Protein AF-A0A935ZEH9-F1 (afdb_monomer_lite)

pLDDT: mean 83.16, std 20.94, range [22.44, 98.62]

Secondary structure (DSSP, 8-state):
-----------PPPPPPPPP----------PPPPPPPPPPPPPPPPP-PPPPPPPPPSS-GGGS---TTS-HHHHHHHHHHHHHHHHT-S--BHHHHHHHHHTTT-EEEEEEEETTEEEEEEEEE-SSEEEEEEEEEETTEEEEEEEEEEE-SS-TTHHHHHHHHHHHTTGGGTPEEETTEEEEEEE-HHHHHHHHHHHHHHH---------GGGHHHHHHHH-TTS---EESS-SGGGPPPHHHHHHHHHHHTT-HHHHHHHHTSS-HHHHHHHHHHHHHHT---HHHHHHHHHHTTS-----EE--TT-TT---SS---TT--SS--

Sequence (329 aa):
MKIVWLTVLVFGCTPAGEPASVTLEPVAAATPAPADAPAPADAPAPADGAAPTPKQSAIDVSALALPPSIDADELAKDIALFERVVATLPMTSIETARATFSQGGGTCSTFELGFALRREHCMGRGHYSFCSFDALAHGDEAFDVRATCRTSDSWPELAPVMATIDAATLSGRGFVRVDAVASLTQHDTARASVATAALAAALGPRSSAAVPAELRVSYDQLTDPRADVVLGRACGAAGSPPAGRRAAQELVVAGRADLLRDALRGMNPEGRIYGALGLEALGANTAEDDAAFARLRTLELPLTVCRGCKNADEPTRTIDLAPFTLLPR

Foldseek 3Di:
DDDDDDDDDDDDDDDDDDDDDDDDDDDDDDDDDDDDDPDDDDDDDDPPDDDDDDDDQPDDLVPDPADPPDDSVLVVQVLLVLQLVLVCPPPFFPVSVCVSQVVQVKDKDWFDLDLQKIWIWIKHDGNQKIKIKIFIARNGTTFKIKIKMFGDPVCVRCQVVVVVSCVSRPVVRQWDDDRRMTMHIDGHPVRVVVVLVSLCVQQNHQPPDDDDPVLVVLLCLLAPQPRQFEAEQFADPPRHGTSNLVSLVVCLVVVPLSSLSNSLSHSHLVSVVSSLLSCVLNVNDDPSNVSSVVSSQPDQGLHHYDPDPPDPPDDDRHDPCVVRRSDDD

Radius of gyration: 26.19 Å; chains: 1; bounding box: 79×60×68 Å

Structure (mmCIF, N/CA/C/O backbone):
data_AF-A0A935ZEH9-F1
#
_entry.id   AF-A0A935ZEH9-F1
#
loop_
_atom_site.group_PDB
_atom_site.id
_atom_site.type_symbol
_atom_site.label_atom_id
_atom_site.label_alt_id
_atom_site.label_comp_id
_atom_site.label_asym_id
_atom_site.label_entity_id
_atom_site.label_seq_id
_atom_site.pdbx_PDB_ins_code
_atom_site.Cartn_x
_atom_site.Cartn_y
_atom_site.Cartn_z
_atom_site.occupancy
_atom_site.B_iso_or_equiv
_atom_site.auth_seq_id
_atom_site.auth_comp_id
_atom_site.auth_asym_id
_atom_site.auth_atom_id
_atom_site.pdbx_PDB_model_num
ATOM 1 N N . MET A 1 1 ? -53.541 -29.297 -6.234 1.00 34.59 1 MET A N 1
ATOM 2 C CA . MET A 1 1 ? -54.076 -27.960 -5.893 1.00 34.59 1 MET A CA 1
ATOM 3 C C . MET A 1 1 ? -52.943 -27.128 -5.319 1.00 34.59 1 MET A C 1
ATOM 5 O O . MET A 1 1 ? -52.335 -27.553 -4.349 1.00 34.59 1 MET A O 1
ATOM 9 N N . LYS A 1 2 ? -52.604 -26.015 -5.978 1.00 29.50 2 LYS A N 1
ATOM 10 C CA . LYS A 1 2 ? -51.604 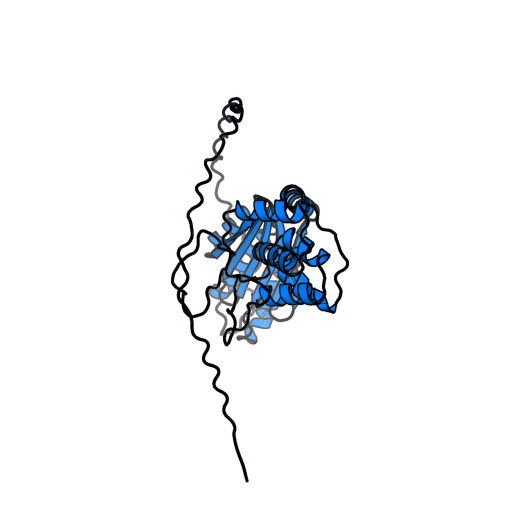-25.035 -5.534 1.00 29.50 2 LYS A CA 1
ATOM 11 C C . LYS A 1 2 ? -52.343 -23.911 -4.810 1.00 29.50 2 LYS A C 1
ATOM 13 O O . LYS A 1 2 ? -53.279 -23.367 -5.386 1.00 29.50 2 LYS A O 1
ATOM 18 N N . ILE A 1 3 ? -51.913 -23.559 -3.603 1.00 25.42 3 ILE A N 1
ATOM 19 C CA . ILE A 1 3 ? -52.285 -22.300 -2.953 1.00 25.42 3 ILE A CA 1
ATOM 20 C C . ILE A 1 3 ? -50.980 -21.628 -2.535 1.00 25.42 3 ILE A C 1
ATOM 22 O O . ILE A 1 3 ? -50.204 -22.174 -1.756 1.00 25.42 3 ILE A O 1
ATOM 26 N N . VAL A 1 4 ? -50.735 -20.477 -3.151 1.00 22.44 4 VAL A N 1
ATOM 27 C CA . VAL A 1 4 ? -49.653 -19.539 -2.866 1.00 22.44 4 VAL A CA 1
ATOM 28 C C . VAL A 1 4 ? -50.181 -18.576 -1.808 1.00 22.44 4 VAL A C 1
ATOM 30 O O . VAL A 1 4 ? -51.249 -18.003 -2.008 1.00 22.44 4 VAL A O 1
ATOM 33 N N . TRP A 1 5 ? -49.445 -18.379 -0.715 1.00 28.17 5 TRP A N 1
ATOM 34 C CA . TRP A 1 5 ? -49.669 -17.256 0.196 1.00 28.17 5 TRP A CA 1
ATOM 35 C C . TRP A 1 5 ? -48.514 -16.269 0.050 1.00 28.17 5 TRP A C 1
ATOM 37 O O . TRP A 1 5 ? -47.356 -16.592 0.302 1.00 28.17 5 TRP A O 1
ATOM 47 N N . LEU A 1 6 ? -48.870 -15.080 -0.428 1.00 22.55 6 LEU A N 1
ATOM 48 C CA . LEU A 1 6 ? -48.038 -13.893 -0.530 1.00 22.55 6 LEU A CA 1
ATOM 49 C C . LEU A 1 6 ? -48.253 -13.087 0.756 1.00 22.55 6 LEU A C 1
ATOM 51 O O . LEU A 1 6 ? -49.347 -12.567 0.969 1.00 22.55 6 LEU A O 1
ATOM 55 N N . THR A 1 7 ? -47.231 -12.973 1.601 1.00 32.16 7 THR A N 1
ATOM 56 C CA . THR A 1 7 ? -47.265 -12.077 2.763 1.00 32.16 7 THR A CA 1
ATOM 57 C C . THR A 1 7 ? -46.464 -10.827 2.428 1.00 32.16 7 THR A C 1
ATOM 59 O O . THR A 1 7 ? -45.238 -10.860 2.356 1.00 32.16 7 THR A O 1
ATOM 62 N N . VAL A 1 8 ? -47.175 -9.726 2.192 1.00 26.17 8 VAL A N 1
ATOM 63 C CA . VAL A 1 8 ? -46.613 -8.380 2.053 1.00 26.17 8 VAL A CA 1
ATOM 64 C C . VAL A 1 8 ? -46.575 -7.757 3.448 1.00 26.17 8 VAL A C 1
ATOM 66 O O . VAL A 1 8 ? -47.622 -7.507 4.039 1.00 26.17 8 VAL A O 1
ATOM 69 N N . LEU A 1 9 ? -45.377 -7.514 3.981 1.00 29.34 9 LEU A N 1
ATOM 70 C CA . LEU A 1 9 ? -45.181 -6.694 5.178 1.00 29.34 9 LEU A CA 1
ATOM 71 C C . LEU A 1 9 ? -44.925 -5.250 4.744 1.00 29.34 9 LEU A C 1
ATOM 73 O O . LEU A 1 9 ? -43.868 -4.920 4.211 1.00 29.34 9 LEU A O 1
ATOM 77 N N . VAL A 1 10 ? -45.925 -4.401 4.971 1.00 29.23 10 VAL A N 1
ATOM 78 C CA . VAL A 1 10 ? -45.823 -2.942 4.887 1.00 29.23 10 VAL A CA 1
ATOM 79 C C . VAL A 1 10 ? -45.349 -2.444 6.251 1.00 29.23 10 VAL A C 1
ATOM 81 O O . VAL A 1 10 ? -46.096 -2.527 7.222 1.00 29.23 10 VAL A O 1
ATOM 84 N N . PHE A 1 11 ? -44.121 -1.932 6.339 1.00 26.78 11 PHE A N 1
ATOM 85 C CA . PHE A 1 11 ? -43.678 -1.157 7.500 1.00 26.78 11 PHE A CA 1
ATOM 86 C C . PHE A 1 11 ? -43.933 0.326 7.228 1.00 26.78 11 PHE A C 1
ATOM 88 O O . PHE A 1 11 ? -43.335 0.920 6.331 1.00 26.78 11 PHE A O 1
ATOM 95 N N . GLY A 1 12 ? -44.862 0.904 7.988 1.00 29.41 12 GLY A N 1
ATOM 96 C CA . GLY A 1 12 ? -45.137 2.335 7.993 1.00 29.41 12 GLY A CA 1
ATOM 97 C C . GLY A 1 12 ? -44.046 3.101 8.742 1.00 29.41 12 GLY A C 1
ATOM 98 O O . GLY A 1 12 ? -43.739 2.789 9.889 1.00 29.41 12 GLY A O 1
ATOM 99 N N . CYS A 1 13 ? -43.485 4.120 8.093 1.00 28.55 13 CYS A N 1
ATOM 100 C CA . CYS A 1 13 ? -42.707 5.170 8.745 1.00 28.55 13 CYS A CA 1
ATOM 101 C C . CYS A 1 13 ? -43.663 6.163 9.420 1.00 28.55 13 CYS A C 1
ATOM 103 O O . CYS A 1 13 ? -44.415 6.859 8.741 1.00 28.55 13 CYS A O 1
ATOM 105 N N . THR A 1 14 ? -43.606 6.265 10.745 1.00 41.06 14 THR A N 1
ATOM 106 C CA . THR A 1 14 ? -44.079 7.439 11.495 1.00 41.06 14 THR A CA 1
ATOM 107 C C . THR A 1 14 ? -43.025 8.555 11.454 1.00 41.06 14 THR A C 1
ATOM 109 O O . THR A 1 14 ? -41.833 8.242 11.516 1.00 41.06 14 THR A O 1
ATOM 112 N N . PRO A 1 15 ? -43.412 9.843 11.377 1.00 46.53 15 PRO A N 1
ATOM 113 C CA . PRO A 1 15 ? -42.465 10.952 11.431 1.00 46.53 15 PRO A CA 1
ATOM 114 C C . PRO A 1 15 ? -41.911 11.147 12.850 1.00 46.53 15 PRO A C 1
ATOM 116 O O . PRO A 1 15 ? -42.633 11.050 13.842 1.00 46.53 15 PRO A O 1
ATOM 119 N N . ALA A 1 16 ? -40.605 11.403 12.911 1.00 39.03 16 ALA A N 1
ATOM 120 C CA . ALA A 1 16 ? -39.842 11.671 14.120 1.00 39.03 16 ALA A CA 1
ATOM 121 C C . ALA A 1 16 ? -40.214 13.030 14.735 1.00 39.03 16 ALA A C 1
ATOM 123 O O . ALA A 1 16 ? -40.371 14.021 14.022 1.00 39.03 16 ALA A O 1
ATOM 124 N N . GLY A 1 17 ? -40.328 13.048 16.065 1.00 35.84 17 GLY A N 1
ATOM 125 C CA . GLY A 1 17 ? -40.377 14.265 16.869 1.00 35.84 17 GLY A CA 1
ATOM 126 C C . GLY A 1 17 ? -39.043 15.015 16.856 1.00 35.84 17 GLY A C 1
ATOM 127 O O . GLY A 1 17 ? -37.985 14.438 16.602 1.00 35.84 17 GLY A O 1
ATOM 128 N N . GLU A 1 18 ? -39.139 16.315 17.111 1.00 39.72 18 GLU A N 1
ATOM 129 C CA . GLU A 1 18 ? -38.050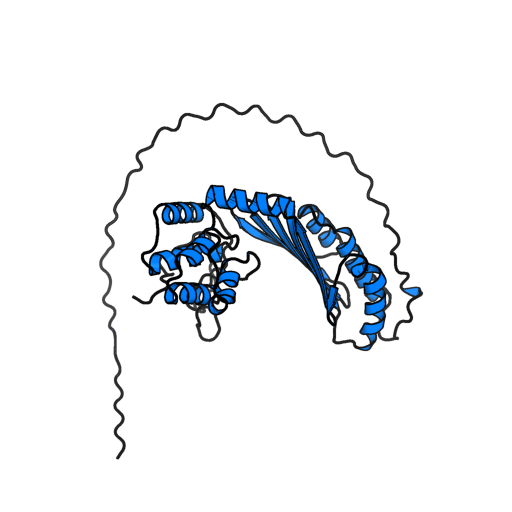 17.293 17.135 1.00 39.72 18 GLU A CA 1
ATOM 130 C C . GLU A 1 18 ? -36.893 16.878 18.064 1.00 39.72 18 GLU A C 1
ATOM 132 O O . GLU A 1 18 ? -37.137 16.452 19.197 1.00 39.72 18 GLU A O 1
ATOM 137 N N . PRO A 1 19 ? -35.623 17.045 17.651 1.00 40.66 19 PRO A N 1
ATOM 138 C CA . PRO A 1 19 ? -34.513 16.956 18.583 1.00 40.66 19 PRO A CA 1
ATOM 139 C C . PRO A 1 19 ? -34.425 18.235 19.427 1.00 40.66 19 PRO A C 1
ATOM 141 O O . PRO A 1 19 ? -34.292 19.344 18.909 1.00 40.66 19 PRO A O 1
ATOM 144 N N . ALA A 1 20 ? -34.447 18.058 20.747 1.00 35.44 20 ALA A N 1
ATOM 145 C CA . ALA A 1 20 ? -34.065 19.082 21.706 1.00 35.44 20 ALA A CA 1
ATOM 146 C C . ALA A 1 20 ? -32.589 19.470 21.507 1.00 35.44 20 ALA A C 1
ATOM 148 O O . ALA A 1 20 ? -31.697 18.619 21.529 1.00 35.44 20 ALA A O 1
ATOM 149 N N . SER A 1 21 ? -32.329 20.763 21.335 1.00 31.38 21 SER A N 1
ATOM 150 C CA . SER A 1 21 ? -30.986 21.338 21.327 1.00 31.38 21 SER A CA 1
ATOM 151 C C . SER A 1 21 ? -30.449 21.426 22.758 1.00 31.38 21 SER A C 1
ATOM 153 O O . SER A 1 21 ? -30.975 22.185 23.571 1.00 31.38 21 SER A O 1
ATOM 155 N N . VAL A 1 22 ? -29.392 20.673 23.065 1.00 30.67 22 VAL A N 1
ATOM 156 C CA . VAL A 1 22 ? -28.586 20.866 24.277 1.00 30.67 22 VAL A CA 1
ATOM 157 C C . VAL A 1 22 ? -27.363 21.691 23.891 1.00 30.67 22 VAL A C 1
ATOM 159 O O . VAL A 1 22 ? -26.462 21.204 23.213 1.00 30.67 22 VAL A O 1
ATOM 162 N N . THR A 1 23 ? -27.350 22.951 24.312 1.00 30.62 23 THR A N 1
ATOM 163 C CA . THR A 1 23 ? -26.190 23.838 24.198 1.00 30.62 23 THR A CA 1
ATOM 164 C C . THR A 1 23 ? -25.278 23.579 25.394 1.00 30.62 23 THR A C 1
ATOM 166 O O . THR A 1 23 ? -25.656 23.858 26.529 1.00 30.62 23 THR A O 1
ATOM 169 N N . LEU A 1 24 ? -24.090 23.023 25.156 1.00 31.53 24 LEU A N 1
ATOM 170 C CA . LEU A 1 24 ? -23.020 22.962 26.152 1.00 31.53 24 LEU A CA 1
ATOM 171 C C . LEU A 1 24 ? -22.094 24.159 25.928 1.00 31.53 24 LEU A C 1
ATOM 173 O O . LEU A 1 24 ? -21.455 24.261 24.881 1.00 31.53 24 LEU A O 1
ATOM 177 N N . GLU A 1 25 ? -22.038 25.067 26.900 1.00 32.19 25 GLU A N 1
ATOM 178 C CA . GLU A 1 25 ? -21.035 26.131 26.929 1.00 32.19 25 GLU A CA 1
ATOM 179 C C . GLU A 1 25 ? -19.655 25.530 27.251 1.00 32.19 25 GLU A C 1
ATOM 181 O O . GLU A 1 25 ? -19.518 24.797 28.237 1.00 32.19 25 GLU A O 1
ATOM 186 N N . PRO A 1 26 ? -18.613 25.812 26.451 1.00 37.47 26 PRO A N 1
ATOM 187 C CA . PRO A 1 26 ? -17.267 25.364 26.764 1.00 37.47 26 PRO A CA 1
ATOM 188 C C . PRO A 1 26 ? -16.705 26.165 27.944 1.00 37.47 26 PRO A C 1
ATOM 190 O O . PRO A 1 26 ? -16.546 27.384 27.876 1.00 37.47 26 PRO A O 1
ATOM 193 N N . VAL A 1 27 ? -16.341 25.465 29.019 1.00 38.72 27 VAL A N 1
ATOM 194 C CA . VAL A 1 27 ? -15.511 26.026 30.091 1.00 38.72 27 VAL A CA 1
ATOM 195 C C . VAL A 1 27 ? -14.083 26.132 29.560 1.00 38.72 27 VAL A C 1
ATOM 197 O O . VAL A 1 27 ? -13.390 25.129 29.387 1.00 38.72 27 VAL A O 1
ATOM 200 N N . ALA A 1 28 ? -13.654 27.357 29.264 1.00 38.22 28 ALA A N 1
ATOM 201 C CA . ALA A 1 28 ? -12.299 27.654 28.827 1.00 38.22 28 ALA A CA 1
ATOM 202 C C . ALA A 1 28 ? -11.297 27.359 29.957 1.00 38.22 28 ALA A C 1
ATOM 204 O O . ALA A 1 28 ? -11.191 28.107 30.929 1.00 38.22 28 ALA A O 1
ATOM 205 N N . ALA A 1 29 ? -10.538 26.272 29.820 1.00 43.94 29 ALA A N 1
ATOM 206 C CA . ALA A 1 29 ? -9.326 26.066 30.597 1.00 43.94 29 ALA A CA 1
ATOM 207 C C . ALA A 1 29 ? -8.224 26.967 30.018 1.00 43.94 29 ALA A C 1
ATOM 209 O O . ALA A 1 29 ? -7.767 26.769 28.890 1.00 43.94 29 ALA A O 1
ATOM 210 N N . ALA A 1 30 ? -7.818 27.981 30.784 1.00 41.47 30 ALA A N 1
ATOM 211 C CA . ALA A 1 30 ? -6.700 28.847 30.437 1.00 41.47 30 ALA A CA 1
ATOM 212 C C . ALA A 1 30 ? -5.417 28.007 30.340 1.00 41.47 30 ALA A C 1
ATOM 214 O O . ALA A 1 30 ? -4.883 27.537 31.344 1.00 41.47 30 ALA A O 1
ATOM 215 N N . THR A 1 31 ? -4.945 27.800 29.114 1.00 48.53 31 THR A N 1
ATOM 216 C CA . THR A 1 31 ? -3.647 27.175 28.851 1.00 48.53 31 THR A CA 1
ATOM 217 C C . THR A 1 31 ? -2.585 28.279 28.924 1.00 48.53 31 THR A C 1
ATOM 219 O O . THR A 1 31 ? -2.784 29.323 28.297 1.00 48.53 31 THR A O 1
ATOM 222 N N . PRO A 1 32 ? -1.492 28.120 29.691 1.00 52.97 32 PRO A N 1
ATOM 223 C CA . PRO A 1 32 ? -0.419 29.108 29.718 1.00 52.97 32 PRO A CA 1
ATOM 224 C C . PRO A 1 32 ? 0.191 29.266 28.320 1.00 52.97 32 PRO A C 1
ATOM 226 O O . PRO A 1 32 ? 0.412 28.281 27.615 1.00 52.97 32 PRO A O 1
ATOM 229 N N . ALA A 1 33 ? 0.434 30.517 27.927 1.00 57.66 33 ALA A N 1
ATOM 230 C CA . ALA A 1 33 ? 1.021 30.857 26.638 1.00 57.66 33 ALA A CA 1
ATOM 231 C C . ALA A 1 33 ? 2.398 30.178 26.480 1.00 57.66 33 ALA A C 1
ATOM 233 O O . ALA A 1 33 ? 3.224 30.281 27.394 1.00 57.66 33 ALA A O 1
ATOM 234 N N . PRO A 1 34 ? 2.664 29.479 25.362 1.00 59.78 34 PRO A N 1
ATOM 235 C CA . PRO A 1 34 ? 3.992 28.957 25.078 1.00 59.78 34 PRO A CA 1
ATOM 236 C C . PRO A 1 34 ? 4.976 30.122 24.921 1.00 59.78 34 PRO A C 1
ATOM 238 O O . PRO A 1 34 ? 4.667 31.120 24.275 1.00 59.78 34 PRO A O 1
ATOM 241 N N . ALA A 1 35 ? 6.148 29.996 25.544 1.00 67.25 35 ALA A N 1
ATOM 242 C CA . ALA A 1 35 ? 7.243 30.944 25.378 1.00 67.25 35 ALA A CA 1
ATOM 243 C C . ALA A 1 35 ? 7.693 30.985 23.909 1.00 67.25 35 ALA A C 1
ATOM 245 O O . ALA A 1 35 ? 7.775 29.938 23.262 1.00 67.25 35 ALA A O 1
ATOM 246 N N . ASP A 1 36 ? 7.987 32.187 23.409 1.00 62.81 36 ASP A N 1
ATOM 247 C CA . ASP A 1 36 ? 8.414 32.423 22.031 1.00 62.81 36 ASP A CA 1
ATOM 248 C C . ASP A 1 36 ? 9.630 31.556 21.679 1.00 62.81 36 ASP A C 1
ATOM 250 O O . ASP A 1 36 ? 10.706 31.669 22.277 1.00 62.81 36 ASP A O 1
ATOM 254 N N . ALA A 1 37 ? 9.452 30.668 20.700 1.00 58.91 37 ALA A N 1
ATOM 255 C CA . ALA A 1 37 ? 10.553 29.914 20.126 1.00 58.91 37 ALA A CA 1
ATOM 256 C C . ALA A 1 37 ? 11.488 30.882 19.372 1.00 58.91 37 ALA A C 1
ATOM 258 O O . ALA A 1 37 ? 11.000 31.751 18.643 1.00 58.91 37 ALA A O 1
ATOM 259 N N . PRO A 1 38 ? 12.820 30.756 19.519 1.00 69.56 38 PRO A N 1
ATOM 260 C CA . PRO A 1 38 ? 13.766 31.588 18.786 1.00 69.56 38 PRO A CA 1
ATOM 261 C C . PRO A 1 38 ? 13.574 31.413 17.276 1.00 69.56 38 PRO A C 1
ATOM 263 O O . PRO A 1 38 ? 13.375 30.299 16.789 1.00 69.56 38 PRO A O 1
ATOM 266 N N . ALA A 1 39 ? 13.636 32.531 16.549 1.00 66.69 39 ALA A N 1
ATOM 267 C CA . ALA A 1 39 ? 13.488 32.554 15.101 1.00 66.69 39 ALA A CA 1
ATOM 268 C C . ALA A 1 39 ? 14.496 31.590 14.439 1.00 66.69 39 ALA A C 1
ATOM 270 O O . ALA A 1 39 ? 15.680 31.617 14.797 1.00 66.69 39 ALA A O 1
ATOM 271 N N . PRO A 1 40 ? 14.056 30.732 13.499 1.00 63.72 40 PRO A N 1
ATOM 272 C CA . PRO A 1 40 ? 14.960 29.851 12.776 1.00 63.72 40 PRO A CA 1
ATOM 273 C C . PRO A 1 40 ? 15.965 30.693 11.985 1.00 63.72 40 PRO A C 1
ATOM 275 O O . PRO A 1 40 ? 15.589 31.646 11.305 1.00 63.72 40 PRO A O 1
ATOM 278 N N . ALA A 1 41 ? 17.247 30.350 12.105 1.00 69.94 41 ALA A N 1
ATOM 279 C CA . ALA A 1 41 ? 18.305 30.960 11.313 1.00 69.94 41 ALA A CA 1
ATOM 280 C C . ALA A 1 41 ? 18.064 30.689 9.820 1.00 69.94 41 ALA A C 1
ATOM 282 O O . ALA A 1 41 ? 17.683 29.575 9.451 1.00 69.94 41 ALA A O 1
ATOM 283 N N . ASP A 1 42 ? 18.302 31.700 8.982 1.00 66.69 42 ASP A N 1
ATOM 284 C CA . ASP A 1 42 ? 18.141 31.612 7.533 1.00 66.69 42 ASP A CA 1
ATOM 285 C C . ASP A 1 42 ? 18.931 30.421 6.972 1.00 66.69 42 ASP A C 1
ATOM 287 O O . ASP A 1 42 ? 20.157 30.336 7.102 1.00 66.69 42 ASP A O 1
ATOM 291 N N . ALA A 1 43 ? 18.215 29.479 6.356 1.00 54.28 43 ALA A N 1
ATOM 292 C CA . ALA A 1 43 ? 18.831 28.356 5.670 1.00 54.28 43 ALA A CA 1
ATOM 293 C C . ALA A 1 43 ? 19.627 28.878 4.456 1.00 54.28 43 ALA A C 1
ATOM 295 O O . ALA A 1 43 ? 19.110 29.707 3.700 1.00 54.28 43 ALA A O 1
ATOM 296 N N . PRO A 1 44 ? 20.872 28.417 4.241 1.00 62.91 44 PRO A N 1
ATOM 297 C CA . PRO A 1 44 ? 21.668 28.844 3.099 1.00 62.91 44 PRO A CA 1
ATOM 298 C C . PRO A 1 44 ? 20.974 28.461 1.788 1.00 62.91 44 PRO A C 1
ATOM 300 O O . PRO A 1 44 ? 20.472 27.346 1.639 1.00 62.91 44 PRO A O 1
ATOM 303 N N . ALA A 1 45 ? 20.960 29.398 0.837 1.00 49.72 45 ALA A N 1
ATOM 304 C CA . ALA A 1 45 ? 20.401 29.184 -0.491 1.00 49.72 45 ALA A CA 1
ATOM 305 C C . ALA A 1 45 ? 21.062 27.962 -1.166 1.00 49.72 45 ALA A C 1
ATOM 307 O O . ALA A 1 45 ? 22.289 27.818 -1.083 1.00 49.72 45 ALA A O 1
ATOM 308 N N . PRO A 1 46 ? 20.285 27.081 -1.823 1.00 49.69 46 PRO A N 1
ATOM 309 C CA . PRO A 1 46 ? 20.843 25.938 -2.529 1.00 49.69 46 PRO A CA 1
ATOM 310 C C . PRO A 1 46 ? 21.784 26.439 -3.626 1.00 49.69 46 PRO A C 1
ATOM 312 O O . PRO A 1 46 ? 21.413 27.282 -4.440 1.00 49.69 46 PRO A O 1
ATOM 315 N N . ALA A 1 47 ? 23.019 25.941 -3.619 1.00 54.66 47 ALA A N 1
ATOM 316 C CA . ALA A 1 47 ? 23.983 26.235 -4.666 1.00 54.66 47 ALA A CA 1
ATOM 317 C C . ALA A 1 47 ? 23.449 25.721 -6.011 1.00 54.66 47 ALA A C 1
ATOM 319 O O . ALA A 1 47 ? 22.974 24.586 -6.083 1.00 54.66 47 ALA A O 1
ATOM 320 N N . ASP A 1 48 ? 23.558 26.543 -7.058 1.00 50.66 48 ASP A N 1
ATOM 321 C CA . ASP A 1 48 ? 23.214 26.200 -8.440 1.00 50.66 48 ASP A CA 1
ATOM 322 C C . ASP A 1 48 ? 24.059 25.004 -8.914 1.00 50.66 48 ASP A C 1
ATOM 324 O O . ASP A 1 48 ? 25.159 25.139 -9.456 1.00 50.66 48 ASP A O 1
ATOM 328 N N . GLY A 1 49 ? 23.562 23.797 -8.652 1.00 51.03 49 GLY A N 1
ATOM 329 C CA . GLY A 1 49 ? 24.161 22.557 -9.111 1.00 51.03 49 GLY A CA 1
ATOM 330 C C . GLY A 1 49 ? 23.947 22.420 -10.611 1.00 51.03 49 GLY A C 1
ATOM 331 O O . GLY A 1 49 ? 22.811 22.307 -11.070 1.00 51.03 49 GLY A O 1
ATOM 332 N N . ALA A 1 50 ? 25.039 22.420 -11.377 1.00 47.59 50 ALA A N 1
ATOM 333 C CA . ALA A 1 50 ? 25.013 22.102 -12.799 1.00 47.59 50 ALA A CA 1
ATOM 334 C C . ALA A 1 50 ? 24.230 20.799 -13.040 1.00 47.59 50 ALA A C 1
ATOM 336 O O . ALA A 1 50 ? 24.465 19.795 -12.362 1.00 47.59 50 ALA A O 1
ATOM 337 N N . ALA A 1 51 ? 23.300 20.826 -14.001 1.00 47.62 51 ALA A N 1
ATOM 338 C CA . ALA A 1 51 ? 22.504 19.659 -14.357 1.00 47.62 51 ALA A CA 1
ATOM 339 C C . ALA A 1 51 ? 23.439 18.481 -14.694 1.00 47.62 51 ALA A C 1
ATOM 341 O O . ALA A 1 51 ? 24.369 18.656 -15.488 1.00 47.62 51 ALA A O 1
ATOM 342 N N . PRO A 1 52 ? 23.241 17.295 -14.093 1.00 54.97 52 PRO A N 1
ATOM 343 C CA . PRO A 1 52 ? 24.103 16.152 -14.348 1.00 54.97 52 PRO A CA 1
ATOM 344 C C . PRO A 1 52 ? 24.061 15.792 -15.835 1.00 54.97 52 PRO A C 1
ATOM 346 O O . PRO A 1 52 ? 22.988 15.634 -16.418 1.00 54.97 52 PRO A O 1
ATOM 349 N N . THR A 1 53 ? 25.237 15.660 -16.452 1.00 51.38 53 THR A N 1
ATOM 350 C CA . THR A 1 53 ? 25.373 15.211 -17.841 1.00 51.38 53 THR A CA 1
ATOM 351 C C . THR A 1 53 ? 24.677 13.851 -17.999 1.00 51.38 53 THR A C 1
ATOM 353 O O . THR A 1 53 ? 24.916 12.972 -17.161 1.00 51.38 53 THR A O 1
ATOM 356 N N . PRO A 1 54 ? 23.834 13.641 -19.032 1.00 57.41 54 PRO A N 1
ATOM 357 C CA . PRO A 1 54 ? 23.150 12.368 -19.226 1.00 57.41 54 PRO A CA 1
ATOM 358 C C . PRO A 1 54 ? 24.181 11.242 -19.315 1.00 57.41 54 PRO A C 1
ATOM 360 O O . PRO A 1 54 ? 25.062 11.266 -20.177 1.00 57.41 54 PRO A O 1
ATOM 363 N N . LYS A 1 55 ? 24.105 10.263 -18.409 1.00 71.75 55 LYS A N 1
ATOM 364 C CA . LYS A 1 55 ? 24.890 9.036 -18.558 1.00 71.75 55 LYS A CA 1
ATOM 365 C C . LYS A 1 55 ? 24.377 8.309 -19.796 1.00 71.75 55 LYS A C 1
ATOM 367 O O . LYS A 1 55 ? 23.172 8.147 -19.958 1.00 71.75 55 LYS A O 1
ATOM 372 N N . GLN A 1 56 ? 25.299 7.898 -20.659 1.00 71.00 56 GLN A N 1
ATOM 373 C CA . GLN A 1 56 ? 24.985 7.041 -21.794 1.00 71.00 56 GLN A CA 1
ATOM 374 C C . GLN A 1 56 ? 24.323 5.755 -21.276 1.00 71.00 56 GLN A C 1
ATOM 376 O O . GLN A 1 56 ? 24.779 5.203 -20.270 1.00 71.00 56 GLN A O 1
ATOM 381 N N . SER A 1 57 ? 23.239 5.328 -21.931 1.00 78.12 57 SER A N 1
ATOM 382 C CA . SER A 1 57 ? 22.517 4.109 -21.554 1.00 78.12 57 SER A CA 1
ATOM 383 C C . SER A 1 57 ? 23.461 2.908 -21.562 1.00 78.12 57 SER A C 1
ATOM 385 O O . SER A 1 57 ? 24.383 2.827 -22.377 1.00 78.12 57 SER A O 1
ATOM 387 N N . ALA A 1 58 ? 23.232 1.972 -20.643 1.00 79.88 58 ALA A N 1
ATOM 388 C CA . ALA A 1 58 ? 24.006 0.739 -20.564 1.00 79.88 58 ALA A CA 1
ATOM 389 C C . ALA A 1 58 ? 23.722 -0.215 -21.739 1.00 79.88 58 ALA A C 1
ATOM 391 O O . ALA A 1 58 ? 24.489 -1.154 -21.955 1.00 79.88 58 ALA A O 1
ATOM 392 N N . ILE A 1 59 ? 22.633 0.010 -22.483 1.00 88.25 59 ILE A N 1
ATOM 393 C CA . ILE A 1 59 ? 22.206 -0.828 -23.603 1.00 88.25 59 ILE A CA 1
ATOM 394 C C . ILE A 1 59 ? 22.239 -0.009 -24.891 1.00 88.25 59 ILE A C 1
ATOM 396 O O . ILE A 1 59 ? 21.535 0.989 -25.031 1.00 88.25 59 ILE A O 1
ATOM 400 N N . ASP A 1 60 ? 23.016 -0.477 -25.863 1.00 90.38 60 ASP A N 1
ATOM 401 C CA . ASP A 1 60 ? 22.938 0.013 -27.235 1.00 90.38 60 ASP A CA 1
ATOM 402 C C . ASP A 1 60 ? 21.799 -0.708 -27.968 1.00 90.38 60 ASP A C 1
ATOM 404 O O . ASP A 1 60 ? 21.922 -1.877 -28.337 1.00 90.38 60 ASP A O 1
ATOM 408 N N . VAL A 1 61 ? 20.679 -0.008 -28.171 1.00 89.88 61 VAL A N 1
ATOM 409 C CA . VAL A 1 61 ? 19.498 -0.551 -28.865 1.00 89.88 61 VAL A CA 1
ATOM 410 C C . VAL A 1 61 ? 19.841 -1.011 -30.279 1.00 89.88 61 VAL A C 1
ATOM 412 O O . VAL A 1 61 ? 19.296 -2.008 -30.746 1.00 89.88 61 VAL A O 1
ATOM 415 N N . SER A 1 62 ? 20.783 -0.337 -30.944 1.00 89.44 62 SER A N 1
ATOM 416 C CA . SER A 1 62 ? 21.185 -0.675 -32.312 1.00 89.44 62 SER A CA 1
ATOM 417 C C . SER A 1 62 ? 21.943 -2.003 -32.405 1.00 89.44 62 SER A C 1
ATOM 419 O O . SER A 1 62 ? 22.002 -2.608 -33.475 1.00 89.44 62 SER A O 1
ATOM 421 N N . ALA A 1 63 ? 22.475 -2.492 -31.282 1.00 91.69 63 ALA A N 1
ATOM 422 C CA . ALA A 1 63 ? 23.127 -3.791 -31.188 1.00 91.69 63 ALA A CA 1
ATOM 423 C C . ALA A 1 63 ? 22.140 -4.947 -30.930 1.00 91.69 63 ALA A C 1
ATOM 425 O O . ALA A 1 63 ? 22.543 -6.113 -30.966 1.00 91.69 63 ALA A O 1
ATOM 426 N N . LEU A 1 64 ? 20.861 -4.658 -30.660 1.00 92.00 64 LEU A N 1
ATOM 427 C CA . LEU A 1 64 ? 19.838 -5.678 -30.444 1.00 92.00 64 LEU A CA 1
ATOM 428 C C . LEU A 1 64 ? 19.290 -6.188 -31.783 1.00 92.00 64 LEU A C 1
ATOM 430 O O . LEU A 1 64 ? 18.980 -5.423 -32.693 1.00 92.00 64 LEU A O 1
ATOM 434 N N . ALA A 1 65 ? 19.117 -7.506 -31.894 1.00 92.81 65 ALA A N 1
ATOM 435 C CA . ALA A 1 65 ? 18.420 -8.111 -33.023 1.00 92.81 65 ALA A CA 1
ATOM 436 C C . ALA A 1 65 ? 16.905 -7.916 -32.854 1.00 92.81 65 ALA A C 1
ATOM 438 O O . ALA A 1 65 ? 16.246 -8.701 -32.171 1.00 92.81 65 ALA A O 1
ATOM 439 N N . LEU A 1 66 ? 16.366 -6.849 -33.449 1.00 93.25 66 LEU A N 1
ATOM 440 C CA . LEU A 1 66 ? 14.954 -6.491 -33.325 1.00 93.25 66 LEU A CA 1
ATOM 441 C C . LEU A 1 66 ? 14.096 -7.137 -34.428 1.00 93.25 66 LEU A C 1
ATOM 443 O O . LEU A 1 66 ? 14.445 -7.060 -35.610 1.00 93.25 66 LEU A O 1
ATOM 447 N N . PRO A 1 67 ? 12.953 -7.750 -34.074 1.00 92.19 67 PRO A N 1
ATOM 448 C CA . PRO A 1 67 ? 11.879 -8.038 -35.018 1.00 92.19 67 PRO A CA 1
ATOM 449 C C . PRO A 1 67 ? 11.433 -6.772 -35.772 1.00 92.19 67 PRO A C 1
ATOM 451 O O . PRO A 1 67 ? 11.422 -5.691 -35.187 1.00 92.19 67 PRO A O 1
ATOM 454 N N . PRO A 1 68 ? 10.992 -6.882 -37.038 1.00 92.25 68 PRO A N 1
ATOM 455 C CA . PRO A 1 68 ? 10.601 -5.723 -37.850 1.00 92.25 68 PRO A CA 1
ATOM 456 C C . PRO A 1 68 ? 9.359 -4.983 -37.325 1.00 92.25 68 PRO A C 1
ATOM 458 O O . PRO A 1 68 ? 9.092 -3.864 -37.747 1.00 92.25 68 PRO A O 1
ATOM 461 N N . SER A 1 69 ? 8.585 -5.613 -36.441 1.00 90.62 69 SER A N 1
ATOM 462 C CA . SER A 1 69 ? 7.428 -5.027 -35.761 1.00 90.62 69 SER A CA 1
ATOM 463 C C . SER A 1 69 ? 7.800 -4.168 -34.550 1.00 90.62 69 SER A C 1
ATOM 465 O O . SER A 1 69 ? 6.928 -3.482 -34.021 1.00 90.62 69 SER A O 1
ATOM 467 N N . ILE A 1 70 ? 9.061 -4.203 -34.106 1.00 92.62 70 ILE A N 1
ATOM 468 C CA . ILE A 1 70 ? 9.537 -3.462 -32.939 1.00 92.62 70 ILE A CA 1
ATOM 469 C C . ILE A 1 70 ? 10.313 -2.238 -33.405 1.00 92.62 70 ILE A C 1
ATOM 471 O O . ILE A 1 70 ? 11.381 -2.338 -34.006 1.00 92.62 70 ILE A O 1
ATOM 475 N N . ASP A 1 71 ? 9.767 -1.073 -33.080 1.00 94.62 71 ASP A N 1
ATOM 476 C CA . ASP A 1 71 ? 10.427 0.207 -33.295 1.00 94.62 71 ASP A CA 1
ATOM 477 C C . ASP A 1 71 ? 11.536 0.440 -32.248 1.00 94.62 71 ASP A C 1
ATOM 479 O O . ASP A 1 71 ? 11.314 0.297 -31.040 1.00 94.62 71 ASP A O 1
ATOM 483 N N . ALA A 1 72 ? 12.740 0.774 -32.721 1.00 94.69 72 ALA A N 1
ATOM 484 C CA . ALA A 1 72 ? 13.919 0.959 -31.878 1.00 94.69 72 ALA A CA 1
ATOM 485 C C . ALA A 1 72 ? 13.827 2.210 -30.986 1.00 94.69 72 ALA A C 1
ATOM 487 O O . ALA A 1 72 ? 14.283 2.171 -29.842 1.00 94.69 72 ALA A O 1
ATOM 488 N N . ASP A 1 73 ? 13.220 3.296 -31.472 1.00 94.75 73 ASP A N 1
ATOM 489 C CA . ASP A 1 73 ? 13.059 4.532 -30.702 1.00 94.75 73 ASP A CA 1
ATOM 490 C C . ASP A 1 73 ? 12.026 4.337 -29.589 1.00 94.75 73 ASP A C 1
ATOM 492 O O . ASP A 1 73 ? 12.197 4.822 -28.469 1.00 94.75 73 ASP A O 1
ATOM 496 N N . GLU A 1 74 ? 10.967 3.575 -29.864 1.00 95.00 74 GLU A N 1
ATOM 497 C CA . GLU A 1 74 ? 9.995 3.176 -28.850 1.00 95.00 74 GLU A CA 1
ATOM 498 C C . GLU A 1 74 ? 10.621 2.258 -27.792 1.00 95.00 74 GLU A C 1
ATOM 500 O O . GLU A 1 74 ? 10.460 2.506 -26.596 1.00 95.00 74 GLU A O 1
ATOM 505 N N . LEU A 1 75 ? 11.428 1.275 -28.203 1.00 95.00 75 LEU A N 1
ATOM 506 C CA . LEU A 1 75 ? 12.155 0.403 -27.276 1.00 95.00 75 LEU A CA 1
ATOM 507 C C . LEU A 1 75 ? 13.164 1.175 -26.406 1.00 95.00 75 LEU A C 1
ATOM 509 O O . LEU A 1 75 ? 13.353 0.858 -25.229 1.00 95.00 75 LEU A O 1
ATOM 513 N N . ALA A 1 76 ? 13.783 2.229 -26.945 1.00 94.31 76 ALA A N 1
ATOM 514 C CA . ALA A 1 76 ? 14.660 3.106 -26.176 1.00 94.31 76 ALA A CA 1
ATOM 515 C C . ALA A 1 76 ? 13.916 3.810 -25.023 1.00 94.31 76 ALA A C 1
ATOM 517 O O . ALA A 1 76 ? 14.506 4.041 -23.962 1.00 94.31 76 ALA A O 1
ATOM 518 N N . LYS A 1 77 ? 12.613 4.102 -25.169 1.00 94.50 77 LYS A N 1
ATOM 519 C CA . LYS A 1 77 ? 11.793 4.670 -24.081 1.00 94.50 77 LYS A CA 1
ATOM 520 C C . LYS A 1 77 ? 11.601 3.675 -22.939 1.00 94.50 77 LYS A C 1
ATOM 522 O O . LYS A 1 77 ? 11.626 4.087 -21.777 1.00 94.50 77 LYS A O 1
ATOM 527 N N . ASP A 1 78 ? 11.439 2.390 -23.253 1.00 95.06 78 ASP A N 1
ATOM 528 C CA . ASP A 1 78 ? 11.345 1.311 -22.264 1.00 95.06 78 ASP A CA 1
ATOM 529 C C . ASP A 1 78 ? 12.660 1.122 -21.500 1.00 95.06 78 ASP A C 1
ATOM 531 O O . ASP A 1 78 ? 12.662 1.090 -20.269 1.00 95.06 78 ASP A O 1
ATOM 535 N N . ILE A 1 79 ? 13.796 1.112 -22.205 1.00 94.88 79 ILE A N 1
ATOM 536 C CA . ILE A 1 79 ? 15.125 1.050 -21.574 1.00 94.88 79 ILE A CA 1
ATOM 537 C C . ILE A 1 79 ? 15.333 2.248 -20.646 1.00 94.88 79 ILE A C 1
ATOM 539 O O . ILE A 1 79 ? 15.694 2.074 -19.481 1.00 94.88 79 ILE A O 1
ATOM 543 N N . ALA A 1 80 ? 15.026 3.460 -21.116 1.00 93.88 80 ALA A N 1
ATOM 544 C CA . ALA A 1 80 ? 15.143 4.664 -20.304 1.00 93.88 80 ALA A CA 1
ATOM 545 C C . ALA A 1 80 ? 14.217 4.626 -19.073 1.00 93.88 80 ALA A C 1
ATOM 547 O O . ALA A 1 80 ? 14.580 5.142 -18.014 1.00 93.88 80 ALA A O 1
ATOM 548 N N . LEU A 1 81 ? 13.025 4.024 -19.178 1.00 94.88 81 LEU A N 1
ATOM 549 C CA . LEU A 1 81 ? 12.151 3.800 -18.026 1.00 94.88 81 LEU A CA 1
ATOM 550 C C . LEU A 1 81 ? 12.810 2.874 -17.000 1.00 94.88 81 LEU A C 1
ATOM 552 O O . LEU A 1 81 ? 12.841 3.217 -15.818 1.00 94.88 81 LEU A O 1
ATOM 556 N N . PHE A 1 82 ? 13.349 1.734 -17.428 1.00 94.81 82 PHE A N 1
ATOM 557 C CA . PHE A 1 82 ? 13.982 0.774 -16.521 1.00 94.81 82 PHE A CA 1
ATOM 558 C C . PHE A 1 82 ? 15.233 1.346 -15.859 1.00 94.81 82 PHE A C 1
ATOM 560 O O . PHE A 1 82 ? 15.425 1.178 -14.654 1.00 94.81 82 PHE A O 1
ATOM 567 N N . GLU A 1 83 ? 16.051 2.089 -16.602 1.00 93.00 83 GLU A N 1
ATOM 568 C CA . GLU A 1 83 ? 17.212 2.783 -16.048 1.00 93.00 83 GLU A CA 1
ATOM 569 C C . GLU A 1 83 ? 16.810 3.829 -15.005 1.00 93.00 83 GLU A C 1
ATOM 571 O O . GLU A 1 83 ? 17.432 3.893 -13.944 1.00 93.00 83 GLU A O 1
ATOM 576 N N . ARG A 1 84 ? 15.739 4.602 -15.247 1.00 92.75 84 ARG A N 1
ATOM 577 C CA . ARG A 1 84 ? 15.195 5.536 -14.246 1.00 92.75 84 ARG A CA 1
ATOM 578 C C . ARG A 1 84 ? 14.733 4.807 -12.990 1.00 92.75 84 ARG A C 1
ATOM 580 O O . ARG A 1 84 ? 15.095 5.224 -11.894 1.00 92.75 84 ARG A O 1
ATOM 587 N N . VAL A 1 85 ? 13.984 3.712 -13.135 1.00 93.19 85 VAL A N 1
ATOM 588 C CA . VAL A 1 85 ? 13.528 2.887 -12.002 1.00 93.19 85 VAL A CA 1
ATOM 589 C C . VAL A 1 85 ? 14.730 2.421 -11.180 1.00 93.19 85 VAL A C 1
ATOM 591 O O . VAL A 1 85 ? 14.771 2.632 -9.972 1.00 93.19 85 VAL A O 1
ATOM 594 N N . VAL A 1 86 ? 15.750 1.859 -11.829 1.00 92.88 86 VAL A N 1
ATOM 595 C CA . VAL A 1 86 ? 16.968 1.389 -11.157 1.00 92.88 86 VAL A CA 1
ATOM 596 C C . VAL A 1 86 ? 17.734 2.531 -10.492 1.00 92.88 86 VAL A C 1
ATOM 598 O O . VAL A 1 86 ? 18.227 2.358 -9.382 1.00 92.88 86 VAL A O 1
ATOM 601 N N . ALA A 1 87 ? 17.814 3.701 -11.127 1.00 90.31 87 ALA A N 1
ATOM 602 C CA . ALA A 1 87 ? 18.506 4.862 -10.576 1.00 90.31 87 ALA A CA 1
ATOM 603 C C . ALA A 1 87 ? 17.839 5.420 -9.307 1.00 90.31 87 ALA A C 1
ATOM 605 O O . ALA A 1 87 ? 18.515 6.069 -8.512 1.00 90.31 87 ALA A O 1
ATOM 606 N N . THR A 1 88 ? 16.544 5.150 -9.089 1.00 90.94 88 THR A N 1
ATOM 607 C CA . THR A 1 88 ? 15.857 5.505 -7.832 1.00 90.94 88 THR A CA 1
ATOM 608 C C . THR A 1 88 ? 16.135 4.550 -6.673 1.00 90.94 88 THR A C 1
ATOM 610 O O . THR A 1 88 ? 15.723 4.840 -5.550 1.00 90.94 88 THR A O 1
ATOM 613 N N . LEU A 1 89 ? 16.807 3.419 -6.917 1.00 91.62 89 LEU A N 1
ATOM 614 C CA . LEU A 1 89 ? 17.008 2.362 -5.929 1.00 91.62 89 LEU A CA 1
ATOM 615 C C . LEU A 1 89 ? 18.460 2.322 -5.394 1.00 91.62 89 LEU A C 1
ATOM 617 O O . LEU A 1 89 ? 19.403 2.476 -6.174 1.00 91.62 89 LEU A O 1
ATOM 621 N N . PRO A 1 90 ? 18.672 2.055 -4.086 1.00 93.06 90 PRO A N 1
ATOM 622 C CA . PRO A 1 90 ? 17.647 1.880 -3.059 1.00 93.06 90 PRO A CA 1
ATOM 623 C C . PRO A 1 90 ? 16.926 3.198 -2.759 1.00 93.06 90 PRO A C 1
ATOM 625 O O . PRO A 1 90 ? 17.547 4.248 -2.599 1.00 93.06 90 PRO A O 1
ATOM 628 N N . MET A 1 91 ? 15.600 3.136 -2.672 1.00 91.69 91 MET A N 1
ATOM 629 C CA . MET A 1 91 ? 14.784 4.326 -2.472 1.00 91.69 91 MET A CA 1
ATOM 630 C C . MET A 1 91 ? 14.759 4.663 -0.987 1.00 91.69 91 MET A C 1
ATOM 632 O O . MET A 1 91 ? 14.243 3.898 -0.174 1.00 91.69 91 MET A O 1
ATOM 636 N N . THR A 1 92 ? 15.338 5.808 -0.640 1.00 93.38 92 THR A N 1
ATOM 637 C CA . THR A 1 92 ? 15.395 6.307 0.738 1.00 93.38 92 THR A CA 1
ATOM 638 C C . THR A 1 92 ? 14.530 7.545 0.959 1.00 93.38 92 THR A C 1
ATOM 640 O O . THR A 1 92 ? 14.198 7.839 2.105 1.00 93.38 92 THR A O 1
ATOM 643 N N . SER A 1 93 ? 14.139 8.242 -0.110 1.00 94.38 93 SER A N 1
ATOM 644 C CA . SER A 1 93 ? 13.288 9.433 -0.071 1.00 94.38 93 SER A CA 1
ATOM 645 C C . SER A 1 93 ? 12.198 9.351 -1.134 1.00 94.38 93 SER A C 1
ATOM 647 O O . SER A 1 93 ? 12.473 9.025 -2.293 1.00 94.38 93 SER A O 1
ATOM 649 N N . ILE A 1 94 ? 10.963 9.677 -0.744 1.00 92.38 94 ILE A N 1
ATOM 650 C CA . ILE A 1 94 ? 9.837 9.787 -1.685 1.00 92.38 94 ILE A CA 1
ATOM 651 C C . ILE A 1 94 ? 10.028 10.967 -2.641 1.00 92.38 94 ILE A C 1
ATOM 653 O O . ILE A 1 94 ? 9.654 10.860 -3.806 1.00 92.38 94 ILE A O 1
ATOM 657 N N . GLU A 1 95 ? 10.620 12.077 -2.195 1.00 92.44 95 GLU A N 1
ATOM 658 C CA . GLU A 1 95 ? 10.822 13.246 -3.059 1.00 92.44 95 GLU A CA 1
ATOM 659 C C . GLU A 1 95 ? 11.748 12.920 -4.229 1.00 92.44 95 GLU A C 1
ATOM 661 O O . GLU A 1 95 ? 11.431 13.233 -5.377 1.00 92.44 95 GLU A O 1
ATOM 666 N N . THR A 1 96 ? 12.843 12.204 -3.957 1.00 86.75 96 THR A N 1
ATOM 667 C CA . THR A 1 96 ? 13.751 11.713 -4.998 1.00 86.75 96 THR A CA 1
ATOM 668 C C . THR A 1 96 ? 13.007 10.822 -5.988 1.00 86.75 96 THR A C 1
ATOM 670 O O . THR A 1 96 ? 13.135 11.005 -7.198 1.00 86.75 96 THR A O 1
ATOM 673 N N . ALA A 1 97 ? 12.174 9.902 -5.493 1.00 86.06 97 ALA A N 1
ATOM 674 C CA . ALA A 1 97 ? 11.380 9.024 -6.346 1.00 86.06 97 ALA A CA 1
ATOM 675 C C . ALA A 1 97 ? 10.412 9.810 -7.246 1.00 86.06 97 ALA A C 1
ATOM 677 O O . ALA A 1 97 ? 10.373 9.589 -8.460 1.00 86.06 97 ALA A O 1
ATOM 678 N N . ARG A 1 98 ? 9.678 10.781 -6.683 1.00 91.94 98 ARG A N 1
ATOM 679 C CA . ARG A 1 98 ? 8.782 11.658 -7.451 1.00 91.94 98 ARG A CA 1
ATOM 680 C C . ARG A 1 98 ? 9.535 12.436 -8.517 1.00 91.94 98 ARG A C 1
ATOM 682 O O . ARG A 1 98 ? 9.090 12.468 -9.665 1.00 91.94 98 ARG A O 1
ATOM 689 N N . ALA A 1 99 ? 10.659 13.048 -8.151 1.00 90.31 99 ALA A N 1
ATOM 690 C CA . ALA A 1 99 ? 11.463 13.846 -9.065 1.00 90.31 99 ALA A CA 1
ATOM 691 C C . ALA A 1 99 ? 11.934 13.001 -10.256 1.00 90.31 99 ALA A C 1
ATOM 693 O O . ALA A 1 99 ? 11.745 13.401 -11.405 1.00 90.31 99 ALA A O 1
ATOM 694 N N . THR A 1 100 ? 12.461 11.800 -10.004 1.00 86.31 100 THR A N 1
ATOM 695 C CA . THR A 1 100 ? 12.954 10.919 -11.069 1.00 86.31 100 THR A CA 1
ATOM 696 C C . THR A 1 100 ? 11.849 10.456 -12.016 1.00 86.31 100 THR A C 1
ATOM 698 O O . THR A 1 100 ? 12.061 10.410 -13.228 1.00 86.31 100 THR A O 1
ATOM 701 N N . PHE A 1 101 ? 10.656 10.136 -11.511 1.00 86.50 101 PHE A N 1
ATOM 702 C CA . PHE A 1 101 ? 9.569 9.676 -12.380 1.00 86.50 101 PHE A CA 1
ATOM 703 C C . PHE A 1 101 ? 8.853 10.806 -13.111 1.00 86.50 101 PHE A C 1
ATOM 705 O O . PHE A 1 101 ? 8.489 10.632 -14.275 1.00 86.50 101 PHE A O 1
ATOM 712 N N . SER A 1 102 ? 8.716 11.973 -12.484 1.00 89.25 102 SER A N 1
ATOM 713 C CA . SER A 1 102 ? 8.104 13.147 -13.120 1.00 89.25 102 SER A CA 1
ATOM 714 C C . SER A 1 102 ? 8.913 13.615 -14.333 1.00 89.25 102 SER A C 1
ATOM 716 O O . SER A 1 102 ? 8.337 13.994 -15.349 1.00 89.25 102 SER A O 1
ATOM 718 N N . GLN A 1 103 ? 10.247 13.500 -14.284 1.00 88.00 103 GLN A N 1
ATOM 719 C CA . GLN A 1 103 ? 11.125 13.791 -15.428 1.00 88.00 103 GLN A CA 1
ATOM 720 C C . GLN A 1 103 ? 10.836 12.912 -16.655 1.00 88.00 103 GLN A C 1
ATOM 722 O O . GLN A 1 103 ? 11.059 13.338 -17.784 1.00 88.00 103 GLN A O 1
ATOM 727 N N . GLY A 1 104 ? 10.327 11.694 -16.449 1.00 86.38 104 GLY A N 1
ATOM 728 C CA . GLY A 1 104 ? 9.954 10.764 -17.515 1.00 86.38 104 GLY A CA 1
ATOM 729 C C . GLY A 1 104 ? 8.493 10.862 -17.958 1.00 86.38 104 GLY A C 1
ATOM 730 O O . GLY A 1 104 ? 8.017 9.935 -18.608 1.00 86.38 104 GLY A O 1
ATOM 731 N N . GLY A 1 105 ? 7.760 11.909 -17.555 1.00 91.12 105 GLY A N 1
ATOM 732 C CA . GLY A 1 1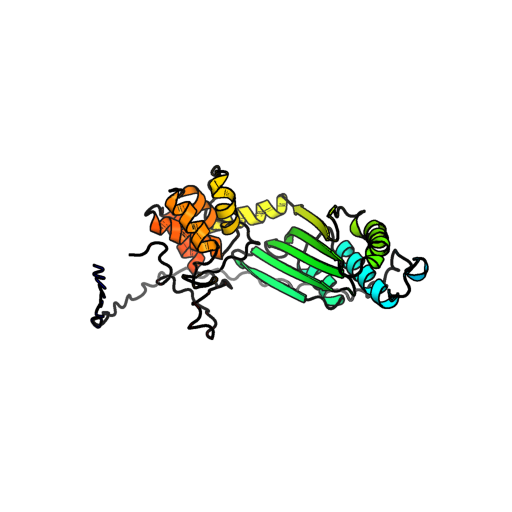05 ? 6.318 12.027 -17.801 1.00 91.12 105 GLY A CA 1
ATOM 733 C C . GLY A 1 105 ? 5.463 11.068 -16.963 1.00 91.12 105 GLY A C 1
ATOM 734 O O . GLY A 1 105 ? 4.300 10.835 -17.287 1.00 91.12 105 GLY A O 1
ATOM 735 N N . GLY A 1 106 ? 6.036 10.482 -15.907 1.00 93.88 106 GLY A N 1
ATOM 736 C CA . GLY A 1 106 ? 5.306 9.657 -14.955 1.00 93.88 106 GLY A CA 1
ATOM 737 C C . GLY A 1 106 ? 4.370 10.478 -14.068 1.00 93.88 106 GLY A C 1
ATOM 738 O O . GLY A 1 106 ? 4.528 11.688 -13.912 1.00 93.88 106 GLY A O 1
ATOM 739 N N . THR A 1 107 ? 3.398 9.803 -13.460 1.00 95.50 107 THR A N 1
ATOM 740 C CA . THR A 1 107 ? 2.432 10.413 -12.537 1.00 95.50 107 THR A CA 1
ATOM 741 C C . THR A 1 107 ? 2.583 9.821 -11.152 1.00 95.50 107 THR A C 1
ATOM 743 O O . THR A 1 107 ? 2.672 8.601 -11.017 1.00 95.50 107 THR A O 1
ATOM 746 N N . CYS A 1 108 ? 2.540 10.679 -10.142 1.00 95.75 108 CYS A N 1
ATOM 747 C CA . CYS A 1 108 ? 2.612 10.319 -8.736 1.00 95.75 108 CYS A CA 1
ATOM 748 C C . CYS A 1 108 ? 1.309 10.672 -8.017 1.00 95.75 108 CYS A C 1
ATOM 750 O O . CYS A 1 108 ? 0.645 11.652 -8.353 1.00 95.75 108 CYS A O 1
ATOM 752 N N . SER A 1 109 ? 0.930 9.863 -7.038 1.00 94.75 109 SER A N 1
ATOM 753 C CA . SER A 1 109 ? -0.221 10.071 -6.169 1.00 94.75 109 SER A CA 1
ATOM 754 C C . SER A 1 109 ? 0.178 9.787 -4.732 1.00 94.75 109 SER A C 1
ATOM 756 O O . SER A 1 109 ? 0.769 8.750 -4.427 1.00 94.75 109 SER A O 1
ATOM 758 N N . THR A 1 110 ? -0.187 10.712 -3.855 1.00 95.31 110 THR A N 1
ATOM 759 C CA . THR A 1 110 ? 0.123 10.660 -2.429 1.00 95.31 110 THR A CA 1
ATOM 760 C C . THR A 1 110 ? -1.142 10.383 -1.653 1.00 95.31 110 THR A C 1
ATOM 762 O O . THR A 1 110 ? -2.149 11.067 -1.831 1.00 95.31 110 THR A O 1
ATOM 765 N N . PHE A 1 111 ? -1.076 9.394 -0.775 1.00 94.88 111 PHE A N 1
ATOM 766 C CA . PHE A 1 111 ? -2.154 9.033 0.126 1.00 94.88 111 PHE A CA 1
ATOM 767 C C . PHE A 1 111 ? -1.678 9.279 1.555 1.00 94.88 111 PHE A C 1
ATOM 769 O O . PHE A 1 111 ? -0.773 8.597 2.041 1.00 94.88 111 PHE A O 1
ATOM 776 N N . GLU A 1 112 ? -2.277 10.264 2.219 1.00 95.94 112 GLU A N 1
ATOM 777 C CA . GLU A 1 112 ? -2.004 10.548 3.626 1.00 95.94 112 GLU A CA 1
ATOM 778 C C . GLU A 1 112 ? -2.623 9.456 4.503 1.00 95.94 112 GLU A C 1
ATOM 780 O O . GLU A 1 112 ? -3.834 9.234 4.486 1.00 95.94 112 GLU A O 1
ATOM 785 N N . LEU A 1 113 ? -1.787 8.777 5.287 1.00 96.31 113 LEU A N 1
ATOM 786 C CA . LEU A 1 113 ? -2.205 7.718 6.212 1.00 96.31 113 LEU A CA 1
ATOM 787 C C . LEU A 1 113 ? -2.292 8.228 7.664 1.00 96.31 113 LEU A C 1
ATOM 789 O O . LEU A 1 113 ? -2.653 7.473 8.575 1.00 96.31 113 LEU A O 1
ATOM 793 N N . GLY A 1 114 ? -1.971 9.508 7.886 1.00 95.62 114 GLY A N 1
ATOM 794 C CA . GLY A 1 114 ? -1.948 10.172 9.188 1.00 95.62 114 GLY A CA 1
ATOM 795 C C . GLY A 1 114 ? -0.667 9.919 9.978 1.00 95.62 114 GLY A C 1
ATOM 796 O O . GLY A 1 114 ? 0.089 9.001 9.685 1.00 95.62 114 GLY A O 1
ATOM 797 N N . PHE A 1 115 ? -0.429 10.727 11.015 1.00 96.38 115 PHE A N 1
ATOM 798 C CA . PHE A 1 115 ? 0.746 10.590 11.893 1.00 96.38 115 PHE A CA 1
ATOM 799 C C . PHE A 1 115 ? 2.080 10.639 11.129 1.00 96.38 115 PHE A C 1
ATOM 801 O O . PHE A 1 115 ? 2.970 9.832 11.372 1.00 96.38 115 PHE A O 1
ATOM 808 N N . ALA A 1 116 ? 2.178 11.563 10.164 1.00 96.56 116 ALA A N 1
ATOM 809 C CA . ALA A 1 116 ? 3.290 11.687 9.217 1.00 96.56 116 ALA A CA 1
ATOM 810 C C . ALA A 1 116 ? 3.546 10.440 8.347 1.00 96.56 116 ALA A C 1
ATOM 812 O O . ALA A 1 116 ? 4.547 10.396 7.634 1.00 96.56 116 ALA A O 1
ATOM 813 N N . LEU A 1 117 ? 2.659 9.440 8.367 1.00 97.56 117 LEU A N 1
ATOM 814 C CA . LEU A 1 117 ? 2.710 8.318 7.444 1.00 97.56 117 LEU A CA 1
ATOM 815 C C . LEU A 1 117 ? 2.028 8.675 6.136 1.00 97.56 117 LEU A C 1
ATOM 817 O O . LEU A 1 117 ? 0.914 9.201 6.119 1.00 97.56 117 LEU A O 1
ATOM 821 N N . ARG A 1 118 ? 2.669 8.283 5.042 1.00 97.19 118 ARG A N 1
ATOM 822 C CA . ARG A 1 118 ? 2.127 8.436 3.696 1.00 97.19 118 ARG A CA 1
ATOM 823 C C . ARG A 1 118 ? 2.463 7.232 2.834 1.00 97.19 118 ARG A C 1
ATOM 825 O O . ARG A 1 118 ? 3.502 6.593 3.018 1.00 97.19 118 ARG A O 1
ATOM 832 N N . ARG A 1 119 ? 1.580 6.947 1.882 1.00 96.75 119 ARG A N 1
ATOM 833 C CA . ARG A 1 119 ? 1.833 6.034 0.769 1.00 96.75 119 ARG A CA 1
ATOM 834 C C . ARG A 1 119 ? 2.015 6.861 -0.490 1.00 96.75 119 ARG A C 1
ATOM 836 O O . ARG A 1 119 ? 1.140 7.644 -0.848 1.00 96.75 119 ARG A O 1
ATOM 843 N N . GLU A 1 120 ? 3.125 6.652 -1.172 1.00 96.69 120 GLU A N 1
ATOM 844 C CA . GLU A 1 120 ? 3.350 7.182 -2.502 1.00 96.69 120 GLU A CA 1
ATOM 845 C C . GLU A 1 120 ? 3.168 6.077 -3.527 1.00 96.69 120 GLU A C 1
ATOM 847 O O . GLU A 1 120 ? 3.844 5.052 -3.470 1.00 96.69 120 GLU A O 1
ATOM 852 N N . HIS A 1 121 ? 2.285 6.310 -4.486 1.00 96.00 121 HIS A N 1
ATOM 853 C CA . HIS A 1 121 ? 2.179 5.477 -5.665 1.00 96.00 121 HIS A CA 1
ATOM 854 C C . HIS A 1 121 ? 2.572 6.298 -6.879 1.00 96.00 121 HIS A C 1
ATOM 856 O O . HIS A 1 121 ? 1.896 7.280 -7.185 1.00 96.00 121 HIS A O 1
ATOM 862 N N . CYS A 1 122 ? 3.610 5.895 -7.604 1.00 96.06 122 CYS A N 1
ATOM 863 C CA . CYS A 1 122 ? 3.822 6.470 -8.922 1.00 96.06 122 CYS A CA 1
ATOM 864 C C . CYS A 1 122 ? 3.991 5.441 -10.015 1.00 96.06 122 CYS A C 1
ATOM 866 O O . CYS A 1 122 ? 4.300 4.272 -9.796 1.00 96.06 122 CYS A O 1
ATOM 868 N N . MET A 1 123 ? 3.767 5.938 -11.221 1.00 96.12 123 MET A N 1
ATOM 869 C CA . MET A 1 123 ? 3.657 5.174 -12.439 1.00 96.12 123 MET A CA 1
ATOM 870 C C . MET A 1 123 ? 4.463 5.857 -13.535 1.00 96.12 123 MET A C 1
ATOM 872 O O . MET A 1 123 ? 4.321 7.057 -13.761 1.00 96.12 123 MET A O 1
ATOM 876 N N . GLY A 1 124 ? 5.283 5.086 -14.235 1.00 95.44 124 GLY A N 1
ATOM 877 C CA . GLY A 1 124 ? 5.986 5.482 -15.447 1.00 95.44 124 GLY A CA 1
ATOM 878 C C . GLY A 1 124 ? 5.607 4.555 -16.595 1.00 95.44 124 GLY A C 1
ATOM 879 O O . GLY A 1 124 ? 5.409 3.354 -16.403 1.00 95.44 124 GLY A O 1
ATOM 880 N N . ARG A 1 125 ? 5.495 5.116 -17.797 1.00 95.62 125 ARG A N 1
ATOM 881 C CA . ARG A 1 125 ? 5.182 4.364 -19.015 1.00 95.62 125 ARG A CA 1
ATOM 882 C C . ARG A 1 125 ? 6.373 4.412 -19.959 1.00 95.62 125 ARG A C 1
ATOM 884 O O . ARG A 1 125 ? 6.944 5.479 -20.171 1.00 95.62 125 ARG A O 1
ATOM 891 N N . GLY A 1 126 ? 6.744 3.249 -20.474 1.00 93.50 126 GLY A N 1
ATOM 892 C CA . GLY A 1 126 ? 7.515 3.123 -21.697 1.00 93.50 126 GLY A CA 1
ATOM 893 C C . GLY A 1 126 ? 6.538 2.966 -22.857 1.00 93.50 126 GLY A C 1
ATOM 894 O O . GLY A 1 126 ? 5.362 3.328 -22.730 1.00 93.50 126 GLY A O 1
ATOM 895 N N . HIS A 1 127 ? 7.003 2.434 -23.982 1.00 95.38 127 HIS A N 1
ATOM 896 C CA . HIS A 1 127 ? 6.097 2.107 -25.073 1.00 95.38 127 HIS A CA 1
ATOM 897 C C . HIS A 1 127 ? 5.489 0.719 -24.880 1.00 95.38 127 HIS A C 1
ATOM 899 O O . HIS A 1 127 ? 4.268 0.556 -24.917 1.00 95.38 127 HIS A O 1
ATOM 905 N N . TYR A 1 128 ? 6.337 -0.274 -24.616 1.00 95.25 128 TYR A N 1
ATOM 906 C CA . TYR A 1 128 ? 5.923 -1.664 -24.444 1.00 95.25 128 TYR A CA 1
ATOM 907 C C . TYR A 1 128 ? 5.858 -2.114 -22.982 1.00 95.25 128 TYR A C 1
ATOM 909 O O . TYR A 1 128 ? 5.432 -3.235 -22.691 1.00 95.25 128 TYR A O 1
ATOM 917 N N . SER A 1 129 ? 6.283 -1.262 -22.056 1.00 95.31 129 SER A N 1
ATOM 918 C CA . SER A 1 129 ? 6.349 -1.552 -20.634 1.00 95.31 129 SER A CA 1
ATOM 919 C C . SER A 1 129 ? 5.708 -0.461 -19.784 1.00 95.31 129 SER A C 1
ATOM 921 O O . SER A 1 129 ? 5.516 0.693 -20.174 1.00 95.31 129 SER A O 1
ATOM 923 N N . PHE A 1 130 ? 5.365 -0.853 -18.570 1.00 95.88 130 PHE A N 1
ATOM 924 C CA . PHE A 1 130 ? 4.864 0.018 -17.529 1.00 95.88 130 PHE A CA 1
ATOM 925 C C . PHE A 1 130 ? 5.571 -0.344 -16.235 1.00 95.88 130 PHE A C 1
ATOM 927 O O . PHE A 1 130 ? 5.636 -1.519 -15.879 1.00 95.88 130 PHE A O 1
ATOM 934 N N . CYS A 1 131 ? 6.054 0.657 -15.511 1.00 96.81 131 CYS A N 1
ATOM 935 C CA . CYS A 1 131 ? 6.605 0.466 -14.182 1.00 96.81 131 CYS A CA 1
ATOM 936 C C . CYS A 1 131 ? 5.816 1.280 -13.168 1.00 96.81 131 CYS A C 1
ATOM 938 O O . CYS A 1 131 ? 5.461 2.429 -13.415 1.00 96.81 131 CYS A O 1
ATOM 940 N N . SER A 1 132 ? 5.603 0.708 -11.994 1.00 96.06 132 SER A N 1
ATOM 941 C CA . SER A 1 132 ? 5.042 1.395 -10.843 1.00 96.06 132 SER A CA 1
ATOM 942 C C . SER A 1 132 ? 5.897 1.166 -9.612 1.00 96.06 132 SER A C 1
ATOM 944 O O . SER A 1 132 ? 6.518 0.111 -9.470 1.00 96.06 132 SER A O 1
ATOM 946 N N . PHE A 1 133 ? 5.857 2.115 -8.688 1.00 94.62 133 PHE A N 1
ATOM 947 C CA . PHE A 1 133 ? 6.317 1.909 -7.326 1.00 94.62 133 PHE A CA 1
ATOM 948 C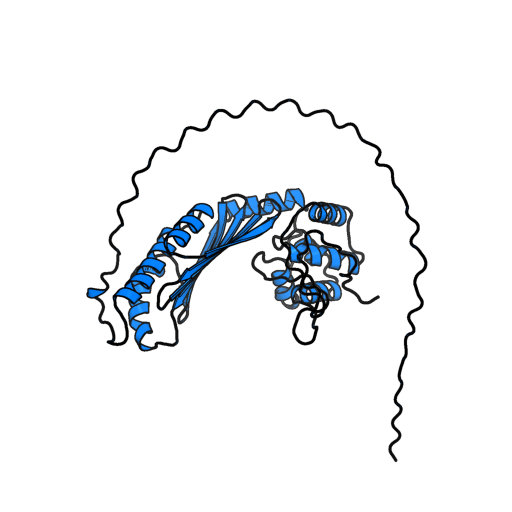 C . PHE A 1 133 ? 5.238 2.295 -6.330 1.00 94.62 133 PHE A C 1
ATOM 950 O O . PHE A 1 133 ? 4.471 3.229 -6.548 1.00 94.62 133 PHE A O 1
ATOM 957 N N . ASP A 1 134 ? 5.207 1.545 -5.240 1.00 96.62 134 ASP A N 1
ATOM 958 C CA . ASP A 1 134 ? 4.378 1.784 -4.073 1.00 96.62 134 ASP A CA 1
ATOM 959 C C . ASP A 1 134 ? 5.293 1.833 -2.844 1.00 96.62 134 ASP A C 1
ATOM 961 O O . ASP A 1 134 ? 5.865 0.817 -2.423 1.00 96.62 134 ASP A O 1
ATOM 965 N N . ALA A 1 135 ? 5.481 3.037 -2.314 1.00 97.38 135 ALA A N 1
ATOM 966 C CA . ALA A 1 135 ? 6.375 3.323 -1.207 1.00 97.38 135 ALA A CA 1
ATOM 967 C C . ALA A 1 135 ? 5.590 3.789 0.019 1.00 97.38 135 ALA A C 1
ATOM 969 O O . ALA A 1 135 ? 4.780 4.707 -0.062 1.00 97.38 135 ALA A O 1
ATOM 970 N N . LEU A 1 136 ? 5.879 3.202 1.175 1.00 97.94 136 LEU A N 1
ATOM 971 C CA . LEU A 1 136 ? 5.460 3.717 2.471 1.00 97.94 136 LEU A CA 1
ATOM 972 C C . LEU A 1 136 ? 6.590 4.548 3.068 1.00 97.94 136 LEU A C 1
ATOM 974 O O . LEU A 1 136 ? 7.756 4.139 3.031 1.00 97.94 136 LEU A O 1
ATOM 978 N N . ALA A 1 137 ? 6.233 5.686 3.651 1.00 98.06 137 ALA A N 1
ATOM 979 C CA . ALA A 1 137 ? 7.170 6.553 4.347 1.00 98.06 137 ALA A CA 1
ATOM 980 C C . ALA A 1 137 ? 6.602 7.115 5.640 1.00 98.06 137 ALA A C 1
ATOM 982 O O . ALA A 1 137 ? 5.387 7.175 5.832 1.00 98.06 137 ALA A O 1
ATOM 983 N N . HIS A 1 138 ? 7.521 7.563 6.489 1.00 97.81 138 HIS A N 1
ATOM 984 C CA . HIS A 1 138 ? 7.245 8.397 7.646 1.00 97.81 138 HIS A CA 1
ATOM 985 C C . HIS A 1 138 ? 8.033 9.704 7.502 1.00 97.81 138 HIS A C 1
ATOM 987 O O . HIS A 1 138 ? 9.262 9.683 7.419 1.00 97.81 138 HIS A O 1
ATOM 993 N N . GLY A 1 139 ? 7.330 10.833 7.412 1.00 96.19 139 GLY A N 1
ATOM 994 C CA . GLY A 1 139 ? 7.910 12.061 6.871 1.00 96.19 139 GLY A CA 1
ATOM 995 C C . GLY A 1 139 ? 8.378 11.830 5.433 1.00 96.19 139 GLY A C 1
ATOM 996 O O . GLY A 1 139 ? 7.648 11.247 4.626 1.00 96.19 139 GLY A O 1
ATOM 997 N N . ASP A 1 140 ? 9.611 12.230 5.120 1.00 95.69 140 ASP A N 1
ATOM 998 C CA . ASP A 1 140 ? 10.179 12.046 3.781 1.00 95.69 140 ASP A CA 1
ATOM 999 C C . ASP A 1 140 ? 10.904 10.720 3.552 1.00 95.69 140 ASP A C 1
ATOM 1001 O O . ASP A 1 140 ? 11.225 10.375 2.411 1.00 95.69 140 ASP A O 1
ATOM 1005 N N . GLU A 1 141 ? 11.082 9.927 4.606 1.00 97.50 141 GLU A N 1
ATOM 1006 C CA . GLU A 1 141 ? 11.890 8.718 4.563 1.00 97.50 141 GLU A CA 1
ATOM 1007 C C . GLU A 1 141 ? 11.067 7.483 4.195 1.00 97.50 141 GLU A C 1
ATOM 1009 O O . GLU A 1 141 ? 10.226 7.013 4.966 1.00 97.50 141 GLU A O 1
ATOM 1014 N N . ALA A 1 142 ? 11.353 6.915 3.023 1.00 97.56 142 ALA A N 1
ATOM 1015 C CA . ALA A 1 142 ? 10.775 5.643 2.604 1.00 97.56 142 ALA A CA 1
ATOM 1016 C C . ALA A 1 142 ? 11.340 4.487 3.448 1.00 97.56 142 ALA A C 1
ATOM 1018 O O . ALA A 1 142 ? 12.550 4.434 3.703 1.00 97.56 142 ALA A O 1
ATOM 1019 N N . PHE A 1 143 ? 10.471 3.559 3.859 1.00 97.75 143 PHE A N 1
ATOM 1020 C CA . PHE A 1 143 ? 10.839 2.387 4.665 1.00 97.75 143 PHE A CA 1
ATOM 1021 C C . PHE A 1 143 ? 10.370 1.047 4.089 1.00 97.75 143 PHE A C 1
ATOM 1023 O O . PHE A 1 143 ? 10.905 0.001 4.447 1.00 97.75 143 PHE A O 1
ATOM 1030 N N . ASP A 1 144 ? 9.384 1.043 3.199 1.00 97.75 144 ASP A N 1
ATOM 1031 C CA . ASP A 1 144 ? 8.933 -0.157 2.496 1.00 97.75 144 ASP A CA 1
ATOM 1032 C C . ASP A 1 144 ? 8.562 0.250 1.074 1.00 97.75 144 ASP A C 1
ATOM 1034 O O . ASP A 1 144 ? 7.689 1.091 0.875 1.00 97.75 144 ASP A O 1
ATOM 1038 N N . VAL A 1 145 ? 9.249 -0.316 0.089 1.00 97.06 145 VAL A N 1
ATOM 1039 C CA . VAL A 1 145 ? 9.129 0.051 -1.320 1.00 97.06 145 VAL A CA 1
ATOM 1040 C C . VAL A 1 145 ? 8.907 -1.209 -2.136 1.00 97.06 145 VAL A C 1
ATOM 1042 O O . VAL A 1 145 ? 9.705 -2.145 -2.088 1.00 97.06 145 VAL A O 1
ATOM 1045 N N . ARG A 1 146 ? 7.835 -1.214 -2.927 1.00 97.19 146 ARG A N 1
ATOM 1046 C CA . ARG A 1 146 ? 7.552 -2.246 -3.925 1.00 97.19 146 ARG A CA 1
ATOM 1047 C C . ARG A 1 146 ? 7.652 -1.618 -5.302 1.00 97.19 146 ARG A C 1
ATOM 1049 O O . ARG A 1 146 ? 6.869 -0.730 -5.612 1.00 97.19 146 ARG A O 1
ATOM 1056 N N . ALA A 1 147 ? 8.588 -2.075 -6.121 1.00 96.56 147 ALA A N 1
ATOM 1057 C CA . ALA A 1 147 ? 8.693 -1.691 -7.523 1.00 96.56 147 ALA A CA 1
ATOM 1058 C C . ALA A 1 147 ? 8.224 -2.854 -8.399 1.00 96.56 147 ALA A C 1
ATOM 1060 O O . ALA A 1 147 ? 8.527 -4.014 -8.127 1.00 96.56 147 ALA A O 1
ATOM 1061 N N . THR A 1 148 ? 7.459 -2.565 -9.443 1.00 97.12 148 THR A N 1
ATOM 1062 C CA . THR A 1 148 ? 6.967 -3.566 -10.393 1.00 97.12 148 THR A CA 1
ATOM 1063 C C . THR A 1 148 ? 7.054 -2.998 -11.794 1.00 97.12 148 THR A C 1
ATOM 1065 O O . THR A 1 148 ? 6.540 -1.916 -12.038 1.00 97.12 148 THR A O 1
ATOM 1068 N N . CYS A 1 149 ? 7.672 -3.733 -12.709 1.00 96.50 149 CYS A N 1
ATOM 1069 C CA . CYS A 1 149 ? 7.716 -3.431 -14.130 1.00 96.50 149 CYS A CA 1
ATOM 1070 C C . CYS A 1 149 ? 7.043 -4.570 -14.893 1.00 96.50 149 CYS A C 1
ATOM 1072 O O . CYS A 1 149 ? 7.464 -5.724 -14.802 1.00 96.50 149 CYS A O 1
ATOM 1074 N N . ARG A 1 150 ? 5.980 -4.252 -15.628 1.00 95.38 150 ARG A N 1
ATOM 1075 C CA . ARG A 1 150 ? 5.267 -5.176 -16.504 1.00 95.38 150 ARG A CA 1
ATOM 1076 C C . ARG A 1 150 ? 5.594 -4.848 -17.951 1.00 95.38 150 ARG A C 1
ATOM 1078 O O . ARG A 1 150 ? 5.468 -3.702 -18.372 1.00 95.38 150 ARG A O 1
ATOM 1085 N N . THR A 1 151 ? 5.958 -5.872 -18.703 1.00 92.69 151 THR A N 1
ATOM 1086 C CA . THR A 1 151 ? 6.061 -5.817 -20.162 1.00 92.69 151 THR A CA 1
ATOM 1087 C C . THR A 1 151 ? 4.747 -6.294 -20.774 1.00 92.69 151 THR A C 1
ATOM 1089 O O . THR A 1 151 ? 4.068 -7.144 -20.193 1.00 92.69 151 THR A O 1
ATOM 1092 N N . SER A 1 152 ? 4.360 -5.742 -21.921 1.00 87.50 152 SER A N 1
ATOM 1093 C CA . SER A 1 152 ? 3.178 -6.196 -22.649 1.00 87.50 152 SER A CA 1
ATOM 1094 C C . SER A 1 152 ? 3.311 -7.664 -23.067 1.00 87.50 152 SER A C 1
ATOM 1096 O O . SER A 1 152 ? 4.310 -8.072 -23.655 1.00 87.50 152 SER A O 1
ATOM 1098 N N . ASP A 1 153 ? 2.283 -8.454 -22.768 1.00 83.06 153 ASP A N 1
ATOM 1099 C CA . ASP A 1 153 ? 2.140 -9.858 -23.164 1.00 83.06 153 ASP A CA 1
ATOM 1100 C C . ASP A 1 153 ? 1.484 -10.009 -24.546 1.00 83.06 153 ASP A C 1
ATOM 1102 O O . ASP A 1 153 ? 1.508 -11.093 -25.128 1.00 83.06 153 ASP A O 1
ATOM 1106 N N . SER A 1 154 ? 0.948 -8.924 -25.115 1.00 83.56 154 SER A N 1
ATOM 1107 C CA . SER A 1 154 ? 0.289 -8.957 -26.423 1.00 83.56 154 SER A CA 1
ATOM 1108 C C . SER A 1 154 ? 1.261 -9.061 -27.605 1.00 83.56 154 SER A C 1
ATOM 1110 O O . SER A 1 154 ? 0.807 -9.152 -28.742 1.00 83.56 154 SER A O 1
ATOM 1112 N N . TRP A 1 155 ? 2.576 -9.054 -27.353 1.00 81.88 155 TRP A N 1
ATOM 1113 C CA . TRP A 1 155 ? 3.635 -9.103 -28.368 1.00 81.88 155 TRP A CA 1
ATOM 1114 C C . TRP A 1 155 ? 4.625 -10.231 -28.043 1.00 81.88 155 TRP A C 1
ATOM 1116 O O . TRP A 1 155 ? 5.681 -9.977 -27.467 1.00 81.88 155 TRP A O 1
ATOM 1126 N N . PRO A 1 156 ? 4.319 -11.496 -28.383 1.00 87.94 156 PRO A N 1
ATOM 1127 C CA . PRO A 1 156 ? 5.187 -12.628 -28.045 1.00 87.94 156 PRO A CA 1
ATOM 1128 C C . PRO A 1 156 ? 6.620 -12.489 -28.583 1.00 87.94 156 PRO A C 1
ATOM 1130 O O . PRO A 1 156 ? 7.572 -12.912 -27.934 1.00 87.94 156 PRO A O 1
ATOM 1133 N N . GLU A 1 157 ? 6.786 -11.848 -29.742 1.00 89.00 157 GLU A N 1
ATOM 1134 C CA . GLU A 1 157 ? 8.091 -11.531 -30.344 1.00 89.00 157 GLU A CA 1
ATOM 1135 C C . GLU A 1 157 ? 8.945 -10.541 -29.537 1.00 89.00 157 GLU A C 1
ATOM 1137 O O . GLU A 1 157 ? 10.166 -10.530 -29.686 1.00 89.00 157 GLU A O 1
ATOM 1142 N N . LEU A 1 158 ? 8.333 -9.747 -28.653 1.00 88.81 158 LEU A N 1
ATOM 1143 C CA . LEU A 1 158 ? 9.027 -8.806 -27.777 1.00 88.81 158 LEU A CA 1
ATOM 1144 C C . LEU A 1 158 ? 9.665 -9.506 -26.569 1.00 88.81 158 LEU A C 1
ATOM 1146 O O . LEU A 1 158 ? 10.669 -9.030 -26.037 1.00 88.81 158 LEU A O 1
ATOM 1150 N N . ALA A 1 159 ? 9.122 -10.653 -26.153 1.00 88.88 159 ALA A N 1
ATOM 1151 C CA . ALA A 1 159 ? 9.580 -11.388 -24.978 1.00 88.88 159 ALA A CA 1
ATOM 1152 C C . ALA A 1 159 ? 11.105 -11.642 -24.938 1.00 88.88 159 ALA A C 1
ATOM 1154 O O . ALA A 1 159 ? 11.706 -11.341 -23.903 1.00 88.88 159 ALA A O 1
ATOM 1155 N N . PRO A 1 160 ? 11.774 -12.138 -26.005 1.00 90.44 160 PRO A N 1
ATOM 1156 C CA . PRO A 1 160 ? 13.224 -12.341 -25.974 1.00 90.44 160 PRO A CA 1
ATOM 1157 C C . PRO A 1 160 ? 14.013 -11.030 -25.857 1.00 90.44 160 PRO A C 1
ATOM 1159 O O . PRO A 1 160 ? 14.977 -10.974 -25.097 1.00 90.44 160 PRO A O 1
ATOM 1162 N N . VAL A 1 161 ? 13.592 -9.969 -26.556 1.00 91.50 161 VAL A N 1
ATOM 1163 C CA . VAL A 1 161 ? 14.258 -8.655 -26.516 1.00 91.50 161 VAL A CA 1
ATOM 1164 C C . VAL A 1 161 ? 14.162 -8.050 -25.117 1.00 91.50 161 VAL A C 1
ATOM 1166 O O . VAL A 1 161 ? 15.166 -7.618 -24.549 1.00 91.50 161 VAL A O 1
ATOM 1169 N N . MET A 1 162 ? 12.971 -8.088 -24.519 1.00 90.25 162 MET A N 1
ATOM 1170 C CA . MET A 1 162 ? 12.763 -7.582 -23.166 1.00 90.25 162 MET A CA 1
ATOM 1171 C C . MET A 1 162 ? 13.514 -8.430 -22.146 1.00 90.25 162 MET A C 1
ATOM 1173 O O . MET A 1 162 ? 14.204 -7.872 -21.305 1.00 90.25 162 MET A O 1
ATOM 1177 N N . ALA A 1 163 ? 13.540 -9.761 -22.276 1.00 88.81 163 ALA A N 1
ATOM 1178 C CA . ALA A 1 163 ? 14.372 -10.598 -21.412 1.00 88.81 163 ALA A CA 1
ATOM 1179 C C . ALA A 1 163 ? 15.856 -10.177 -21.414 1.00 88.81 163 ALA A C 1
ATOM 1181 O O . ALA A 1 163 ? 16.471 -10.144 -20.347 1.00 88.81 163 ALA A O 1
ATOM 1182 N N . THR A 1 164 ? 16.418 -9.795 -22.567 1.00 90.88 164 THR A N 1
ATOM 1183 C CA . THR A 1 164 ? 17.776 -9.233 -22.647 1.00 90.88 164 THR A CA 1
ATOM 1184 C C . THR A 1 164 ? 17.886 -7.882 -21.939 1.00 90.88 164 THR A C 1
ATOM 1186 O O . THR A 1 164 ? 18.798 -7.693 -21.131 1.00 90.88 164 THR A O 1
ATOM 1189 N N . ILE A 1 165 ? 16.958 -6.958 -22.199 1.00 90.50 165 ILE A N 1
ATOM 1190 C CA . ILE A 1 165 ? 16.954 -5.625 -21.579 1.00 90.50 165 ILE A CA 1
ATOM 1191 C C . ILE A 1 165 ? 16.851 -5.728 -20.055 1.00 90.50 165 ILE A C 1
ATOM 1193 O O . ILE A 1 165 ? 17.610 -5.095 -19.322 1.00 90.50 165 ILE A O 1
ATOM 1197 N N . ASP A 1 166 ? 15.946 -6.564 -19.566 1.00 88.75 166 ASP A N 1
ATOM 1198 C CA . ASP A 1 166 ? 15.706 -6.787 -18.147 1.00 88.75 166 ASP A CA 1
ATOM 1199 C C . ASP A 1 166 ? 16.869 -7.486 -17.450 1.00 88.75 166 ASP A C 1
ATOM 1201 O O . ASP A 1 166 ? 17.143 -7.208 -16.281 1.00 88.75 166 ASP A O 1
ATOM 1205 N N . ALA A 1 167 ? 17.574 -8.387 -18.138 1.00 88.88 167 ALA A N 1
ATOM 1206 C CA . ALA A 1 167 ? 18.795 -8.988 -17.611 1.00 88.88 167 ALA A CA 1
ATOM 1207 C C . ALA A 1 167 ? 19.897 -7.933 -17.422 1.00 88.88 167 ALA A C 1
ATOM 1209 O O . ALA A 1 167 ? 20.590 -7.941 -16.404 1.00 88.88 167 ALA A O 1
ATOM 1210 N N . ALA A 1 168 ? 20.020 -7.002 -18.371 1.00 89.12 168 ALA A N 1
ATOM 1211 C CA . ALA A 1 168 ? 21.025 -5.944 -18.350 1.00 89.12 168 ALA A CA 1
ATOM 1212 C C . ALA A 1 168 ? 20.680 -4.770 -17.410 1.00 89.12 168 ALA A 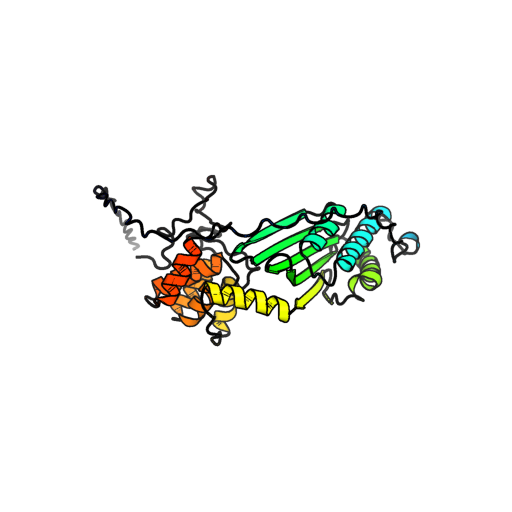C 1
ATOM 1214 O O . ALA A 1 168 ? 21.588 -4.122 -16.892 1.00 89.12 168 ALA A O 1
ATOM 1215 N N . THR A 1 169 ? 19.394 -4.506 -17.154 1.00 89.12 169 THR A N 1
ATOM 1216 C CA . THR A 1 169 ? 18.943 -3.380 -16.314 1.00 89.12 169 THR A CA 1
ATOM 1217 C C . THR A 1 169 ? 18.455 -3.819 -14.932 1.00 89.12 169 THR A C 1
ATOM 1219 O O . THR A 1 169 ? 19.060 -3.459 -13.921 1.00 89.12 169 THR A O 1
ATOM 1222 N N . LEU A 1 170 ? 17.365 -4.588 -14.869 1.00 90.62 170 LEU A N 1
ATOM 1223 C CA . LEU A 1 170 ? 16.615 -4.858 -13.638 1.00 90.62 170 LEU A CA 1
ATOM 1224 C C . LEU A 1 170 ? 17.194 -6.019 -12.816 1.00 90.62 170 LEU A C 1
ATOM 1226 O O . LEU A 1 170 ? 17.354 -5.910 -11.599 1.00 90.62 170 LEU A O 1
ATOM 1230 N N . SER A 1 171 ? 17.516 -7.142 -13.459 1.00 86.25 171 SER A N 1
ATOM 1231 C CA . SER A 1 171 ? 17.811 -8.411 -12.769 1.00 86.25 171 SER A CA 1
ATOM 1232 C C . SER A 1 171 ? 19.067 -8.323 -11.897 1.00 86.25 171 SER A C 1
ATOM 1234 O O . SER A 1 171 ? 19.082 -8.805 -10.766 1.00 86.25 171 SER A O 1
ATOM 1236 N N . GLY A 1 172 ? 20.098 -7.607 -12.362 1.00 84.31 172 GLY A N 1
ATOM 1237 C CA . GLY A 1 172 ? 21.313 -7.335 -11.583 1.00 84.31 172 GLY A CA 1
ATOM 1238 C C . GLY A 1 172 ? 21.103 -6.421 -10.367 1.00 84.31 172 GLY A C 1
ATOM 1239 O O . GLY A 1 172 ? 22.051 -6.148 -9.634 1.00 84.31 172 GLY A O 1
ATOM 1240 N N . ARG A 1 173 ? 19.880 -5.921 -10.149 1.00 88.50 173 ARG A N 1
ATOM 1241 C CA . ARG A 1 173 ? 19.523 -4.962 -9.094 1.00 88.50 173 ARG A CA 1
ATOM 1242 C C . ARG A 1 173 ? 18.564 -5.538 -8.055 1.00 88.50 173 ARG A C 1
ATOM 1244 O O . ARG A 1 173 ? 18.056 -4.793 -7.228 1.00 88.50 173 ARG A O 1
ATOM 1251 N N . GLY A 1 174 ? 18.341 -6.853 -8.078 1.00 91.81 174 GLY A N 1
ATOM 1252 C CA . GLY A 1 174 ? 17.484 -7.549 -7.115 1.00 91.81 174 GLY A CA 1
ATOM 1253 C C . GLY A 1 174 ? 16.022 -7.670 -7.541 1.00 91.81 174 GLY A C 1
ATOM 1254 O O . GLY A 1 174 ? 15.200 -8.107 -6.737 1.00 91.81 174 GLY A O 1
ATOM 1255 N N . PHE A 1 175 ? 15.680 -7.307 -8.782 1.00 95.81 175 PHE A N 1
ATOM 1256 C CA . PHE A 1 175 ? 14.365 -7.632 -9.328 1.00 95.81 175 PHE A CA 1
ATOM 1257 C C . PHE A 1 175 ? 14.245 -9.141 -9.563 1.00 95.81 175 PHE A C 1
ATOM 1259 O O . PHE A 1 175 ? 15.117 -9.764 -10.167 1.00 95.81 175 PHE A O 1
ATOM 1266 N N . VAL A 1 176 ? 13.127 -9.712 -9.126 1.00 94.06 176 VAL A N 1
ATOM 1267 C CA . VAL A 1 176 ? 12.708 -11.085 -9.402 1.00 94.06 176 VAL A CA 1
ATOM 1268 C C . VAL A 1 176 ? 11.664 -11.056 -10.509 1.00 94.06 176 VAL A C 1
ATOM 1270 O O . VAL A 1 176 ? 10.656 -10.352 -10.405 1.00 94.06 176 VAL A O 1
ATOM 1273 N N . ARG A 1 177 ? 11.902 -11.830 -11.569 1.00 90.12 177 ARG A N 1
ATOM 1274 C CA . ARG A 1 177 ? 10.986 -11.959 -12.702 1.00 90.12 177 ARG A CA 1
ATOM 1275 C C . ARG A 1 177 ? 10.119 -13.208 -12.584 1.00 90.12 177 ARG A C 1
ATOM 1277 O O . ARG A 1 177 ? 10.637 -14.302 -12.382 1.00 90.12 177 ARG A O 1
ATOM 1284 N N . VAL A 1 178 ? 8.818 -13.024 -12.790 1.00 91.12 178 VAL A N 1
ATOM 1285 C CA . VAL A 1 178 ? 7.827 -14.081 -13.010 1.00 91.12 178 VAL A CA 1
ATOM 1286 C C . VAL A 1 178 ? 7.029 -13.688 -14.251 1.00 91.12 178 VAL A C 1
ATOM 1288 O O . VAL A 1 178 ? 6.357 -12.655 -14.264 1.00 91.12 178 VAL A O 1
ATOM 1291 N N . ASP A 1 179 ? 7.159 -14.478 -15.314 1.00 89.81 179 ASP A N 1
ATOM 1292 C CA . ASP A 1 179 ? 6.569 -14.201 -16.626 1.00 89.81 179 ASP A CA 1
ATOM 1293 C C . ASP A 1 179 ? 6.916 -12.785 -17.138 1.00 89.81 179 ASP A C 1
ATOM 1295 O O . ASP A 1 179 ? 8.085 -12.392 -17.180 1.00 89.81 179 ASP A O 1
ATOM 1299 N N . ALA A 1 180 ? 5.905 -11.998 -17.517 1.00 90.88 180 ALA A N 1
ATOM 1300 C CA . ALA A 1 180 ? 6.056 -10.640 -18.037 1.00 90.88 180 ALA A CA 1
ATOM 1301 C C . ALA A 1 180 ? 6.265 -9.571 -16.945 1.00 90.88 180 ALA A C 1
ATOM 1303 O O . ALA A 1 180 ? 6.278 -8.375 -17.249 1.00 90.88 180 ALA A O 1
ATOM 1304 N N . VAL A 1 181 ? 6.401 -9.970 -15.675 1.00 94.12 181 VAL A N 1
ATOM 1305 C CA . VAL A 1 181 ? 6.481 -9.059 -14.529 1.00 94.12 181 VAL A CA 1
ATOM 1306 C C . VAL A 1 181 ? 7.828 -9.205 -13.829 1.00 94.12 181 VAL A C 1
ATOM 1308 O O . VAL A 1 181 ? 8.203 -10.286 -13.387 1.00 94.12 181 VAL A O 1
ATOM 1311 N N . ALA A 1 182 ? 8.559 -8.101 -13.703 1.00 95.44 182 ALA A N 1
ATOM 1312 C CA . ALA A 1 182 ? 9.725 -7.979 -12.837 1.00 95.44 182 ALA A CA 1
ATOM 1313 C C . ALA A 1 182 ? 9.335 -7.184 -11.587 1.00 95.44 182 ALA A C 1
ATOM 1315 O O . ALA A 1 182 ? 8.760 -6.104 -11.694 1.00 95.44 182 ALA A O 1
ATOM 1316 N N . SER A 1 183 ? 9.650 -7.697 -10.402 1.00 96.75 183 SER A N 1
ATOM 1317 C CA . SER A 1 183 ? 9.291 -7.066 -9.129 1.00 96.75 183 SER A CA 1
ATOM 1318 C C . SER A 1 183 ? 10.481 -6.978 -8.183 1.00 96.75 183 SER A C 1
ATOM 1320 O O . SER A 1 183 ? 11.314 -7.876 -8.147 1.00 96.75 183 SER A O 1
ATOM 1322 N N . LEU A 1 184 ? 10.558 -5.906 -7.404 1.00 97.00 184 LEU A N 1
ATOM 1323 C CA . LEU A 1 184 ? 11.534 -5.728 -6.335 1.00 97.00 184 LEU A CA 1
ATOM 1324 C C . LEU A 1 184 ? 10.808 -5.259 -5.080 1.00 97.00 184 LEU A C 1
ATOM 1326 O O . LEU A 1 184 ? 9.929 -4.402 -5.147 1.00 97.00 184 LEU A O 1
ATOM 1330 N N . THR A 1 185 ? 11.195 -5.812 -3.933 1.00 96.88 185 THR A N 1
ATOM 1331 C CA . THR A 1 185 ? 10.762 -5.327 -2.620 1.00 96.88 185 THR A CA 1
ATOM 1332 C C . THR A 1 185 ? 11.987 -4.911 -1.821 1.00 96.88 185 THR A C 1
ATOM 1334 O O . THR A 1 185 ? 12.928 -5.687 -1.672 1.00 96.88 185 THR A O 1
ATOM 1337 N N . GLN A 1 186 ? 11.963 -3.690 -1.302 1.00 96.00 186 GLN A N 1
ATOM 1338 C CA . GLN A 1 186 ? 12.959 -3.156 -0.385 1.00 96.00 186 GLN A CA 1
ATOM 1339 C C . GLN A 1 186 ? 12.266 -2.840 0.937 1.00 96.00 186 GLN A C 1
ATOM 1341 O O . GLN A 1 186 ? 11.238 -2.169 0.957 1.00 96.00 186 GLN A O 1
ATOM 1346 N N . HIS A 1 187 ? 12.854 -3.289 2.040 1.00 97.31 187 HIS A N 1
ATOM 1347 C CA . HIS A 1 187 ? 12.356 -3.004 3.378 1.00 97.31 187 HIS A CA 1
ATOM 1348 C C . HIS A 1 187 ? 13.504 -2.540 4.275 1.00 97.31 187 HIS A C 1
ATOM 1350 O O . HIS A 1 187 ? 14.528 -3.214 4.371 1.00 97.31 187 HIS A O 1
ATOM 1356 N N . ASP A 1 188 ? 13.324 -1.394 4.926 1.00 97.75 188 ASP A N 1
ATOM 1357 C CA . ASP A 1 188 ? 14.227 -0.858 5.939 1.00 97.75 188 ASP A CA 1
ATOM 1358 C C . ASP A 1 188 ? 13.571 -1.010 7.315 1.00 97.75 188 ASP A C 1
ATOM 1360 O O . ASP A 1 188 ? 12.668 -0.259 7.695 1.00 97.75 188 ASP A O 1
ATOM 1364 N N . THR A 1 189 ? 14.038 -2.001 8.075 1.00 97.31 189 THR A N 1
ATOM 1365 C CA . THR A 1 189 ? 13.490 -2.325 9.396 1.00 97.31 189 THR A CA 1
ATOM 1366 C C . THR A 1 189 ? 13.672 -1.192 10.402 1.00 97.31 189 THR A C 1
ATOM 1368 O O . THR A 1 189 ? 12.822 -1.011 11.273 1.00 97.31 189 THR A O 1
ATOM 1371 N N . ALA A 1 190 ? 14.762 -0.421 10.306 1.00 97.62 190 ALA A N 1
ATOM 1372 C CA . ALA A 1 190 ? 15.033 0.663 11.244 1.00 97.62 190 ALA A CA 1
ATOM 1373 C C . ALA A 1 190 ? 14.025 1.797 11.037 1.00 97.62 190 ALA A C 1
ATOM 1375 O O . ALA A 1 190 ? 13.358 2.214 11.984 1.00 97.62 190 ALA A O 1
ATOM 1376 N N . ARG A 1 191 ? 13.813 2.223 9.791 1.00 97.31 191 ARG A N 1
ATOM 1377 C CA . ARG A 1 191 ? 12.823 3.262 9.469 1.00 97.31 191 ARG A CA 1
ATOM 1378 C C . ARG A 1 191 ? 11.388 2.795 9.705 1.00 97.31 191 ARG A C 1
ATOM 1380 O O . ARG A 1 191 ? 10.575 3.547 10.241 1.00 97.31 191 ARG A O 1
ATOM 1387 N N . ALA A 1 192 ? 11.085 1.532 9.401 1.00 97.56 192 ALA A N 1
ATOM 1388 C CA . ALA A 1 192 ? 9.781 0.943 9.704 1.00 97.56 192 ALA A CA 1
ATOM 1389 C C . ALA A 1 192 ? 9.493 0.925 11.219 1.00 97.56 192 ALA A C 1
ATOM 1391 O O . ALA A 1 192 ? 8.349 1.119 11.643 1.00 97.56 192 ALA A O 1
ATOM 1392 N N . SER A 1 193 ? 10.523 0.738 12.053 1.00 97.38 193 SER A N 1
ATOM 1393 C CA . SER A 1 193 ? 10.379 0.801 13.511 1.00 97.38 193 SER A CA 1
ATOM 1394 C C . SER A 1 193 ? 10.060 2.215 14.008 1.00 97.38 193 SER A C 1
ATOM 1396 O O . SER A 1 193 ? 9.213 2.357 14.887 1.00 97.38 193 SER A O 1
ATOM 1398 N N . VAL A 1 194 ? 10.637 3.258 13.394 1.00 97.75 194 VAL A N 1
ATOM 1399 C CA . VAL A 1 194 ? 10.318 4.667 13.698 1.00 97.75 194 VAL A CA 1
ATOM 1400 C C . VAL A 1 194 ? 8.852 4.963 13.380 1.00 97.75 194 VAL A C 1
ATOM 1402 O O . VAL A 1 194 ? 8.127 5.464 14.237 1.00 97.75 194 VAL A O 1
ATOM 1405 N N . ALA A 1 195 ? 8.391 4.568 12.190 1.00 97.50 195 ALA A N 1
ATOM 1406 C CA . ALA A 1 195 ? 6.990 4.673 11.780 1.00 97.50 195 ALA A CA 1
ATOM 1407 C C . ALA A 1 195 ? 6.037 3.960 12.762 1.00 97.50 195 ALA A C 1
ATOM 1409 O O . ALA A 1 195 ? 5.012 4.505 13.175 1.00 97.50 195 ALA A O 1
ATOM 1410 N N . THR A 1 196 ? 6.395 2.740 13.171 1.00 97.62 196 THR A N 1
ATOM 1411 C CA . THR A 1 196 ? 5.601 1.936 14.111 1.00 97.62 196 THR A CA 1
ATOM 1412 C C . THR A 1 196 ? 5.567 2.561 15.508 1.00 97.62 196 THR A C 1
ATOM 1414 O O . THR A 1 196 ? 4.510 2.596 16.135 1.00 97.62 196 THR A O 1
ATOM 1417 N N . ALA A 1 197 ? 6.694 3.090 15.990 1.00 97.81 197 ALA A N 1
ATOM 1418 C CA . ALA A 1 197 ? 6.779 3.766 17.281 1.00 97.81 197 ALA A CA 1
ATOM 1419 C C . ALA A 1 197 ? 5.958 5.064 17.306 1.00 97.81 197 ALA A C 1
ATOM 1421 O O . ALA A 1 197 ? 5.272 5.327 18.292 1.00 97.81 197 ALA A O 1
ATOM 1422 N N . ALA A 1 198 ? 5.967 5.838 16.215 1.00 97.19 198 ALA A N 1
ATOM 1423 C CA . ALA A 1 198 ? 5.154 7.045 16.083 1.00 97.19 198 ALA A CA 1
ATOM 1424 C C . ALA A 1 198 ? 3.649 6.734 16.161 1.00 97.19 198 ALA A C 1
ATOM 1426 O O . ALA A 1 198 ? 2.916 7.392 16.903 1.00 97.19 198 ALA A O 1
ATOM 1427 N N . LEU A 1 199 ? 3.191 5.682 15.471 1.00 97.50 199 LEU A N 1
ATOM 1428 C CA . LEU A 1 199 ? 1.810 5.206 15.596 1.00 97.50 199 LEU A CA 1
ATOM 1429 C C . LEU A 1 199 ? 1.486 4.726 17.008 1.00 97.50 199 LEU A C 1
ATOM 1431 O O . LEU A 1 199 ? 0.448 5.099 17.550 1.00 97.50 199 LEU A O 1
ATOM 1435 N N . ALA A 1 200 ? 2.368 3.929 17.612 1.00 97.94 200 ALA A N 1
ATOM 1436 C CA . ALA A 1 200 ? 2.154 3.404 18.955 1.00 97.94 200 ALA A CA 1
ATOM 1437 C C . ALA A 1 200 ? 2.075 4.519 20.009 1.00 97.94 200 ALA A C 1
ATOM 1439 O O . ALA A 1 200 ? 1.266 4.434 20.929 1.00 97.94 200 ALA A O 1
ATOM 1440 N N . ALA A 1 201 ? 2.861 5.587 19.859 1.00 97.94 201 ALA A N 1
ATOM 1441 C CA . ALA A 1 201 ? 2.786 6.759 20.726 1.00 97.94 201 ALA A CA 1
ATOM 1442 C C . ALA A 1 201 ? 1.451 7.511 20.584 1.00 97.94 201 ALA A C 1
ATOM 1444 O O . ALA A 1 201 ? 0.964 8.089 21.553 1.00 97.94 201 ALA A O 1
ATOM 1445 N N . ALA A 1 202 ? 0.854 7.507 19.390 1.00 97.06 202 ALA A N 1
ATOM 1446 C CA . ALA A 1 202 ? -0.375 8.241 19.114 1.00 97.06 202 ALA A CA 1
ATOM 1447 C C . ALA A 1 202 ? -1.661 7.448 19.400 1.00 97.06 202 ALA A C 1
ATOM 1449 O O . ALA A 1 202 ? -2.662 8.041 19.798 1.00 97.06 202 ALA A O 1
ATOM 1450 N N . LEU A 1 203 ? -1.650 6.134 19.159 1.00 97.75 203 LEU A N 1
ATOM 1451 C CA . LEU A 1 203 ? -2.833 5.264 19.200 1.00 97.75 203 LEU A CA 1
ATOM 1452 C C . LEU A 1 203 ? -2.726 4.126 20.227 1.00 97.75 203 LEU A C 1
ATOM 1454 O O . LEU A 1 203 ? -3.676 3.366 20.402 1.00 97.75 203 LEU A O 1
ATOM 1458 N N . GLY A 1 204 ? -1.583 3.993 20.897 1.00 98.19 204 GLY A N 1
ATOM 1459 C CA . GLY A 1 204 ? -1.259 2.855 21.750 1.00 98.19 204 GLY A CA 1
ATOM 1460 C C . GLY A 1 204 ? -0.591 1.703 20.982 1.00 98.19 204 GLY A C 1
ATOM 1461 O O . GLY A 1 204 ? -0.684 1.614 19.753 1.00 98.19 204 GLY A O 1
ATOM 1462 N N . PRO A 1 205 ? 0.102 0.793 21.688 1.00 97.69 205 PRO A N 1
ATOM 1463 C CA . PRO A 1 205 ? 0.809 -0.318 21.062 1.00 97.69 205 PRO A CA 1
ATOM 1464 C C . PRO A 1 205 ? -0.153 -1.377 20.508 1.00 97.69 205 PRO A C 1
ATOM 1466 O O . PRO A 1 205 ? -1.242 -1.615 21.043 1.00 97.69 205 PRO A O 1
ATOM 1469 N N . ARG A 1 206 ? 0.279 -2.072 19.453 1.00 96.88 206 ARG A N 1
ATOM 1470 C CA . ARG A 1 206 ? -0.396 -3.279 18.954 1.00 96.88 206 ARG A CA 1
ATOM 1471 C C . ARG A 1 206 ? -0.096 -4.465 19.870 1.00 96.88 206 ARG A C 1
ATOM 1473 O O . ARG A 1 206 ? 1.013 -4.604 20.381 1.00 96.88 206 ARG A O 1
ATOM 1480 N N . SER A 1 207 ? -1.082 -5.334 20.046 1.00 91.19 207 SER A N 1
ATOM 1481 C CA . SER A 1 207 ? -1.020 -6.504 20.928 1.00 91.19 207 SER A CA 1
ATOM 1482 C C . SER A 1 207 ? -0.142 -7.639 20.387 1.00 91.19 207 SER A C 1
ATOM 1484 O O . SER A 1 207 ? 0.246 -8.521 21.149 1.00 91.19 207 SER A O 1
ATOM 1486 N N . SER A 1 208 ? 0.204 -7.612 19.091 1.00 88.44 208 SER A N 1
ATOM 1487 C CA . SER A 1 208 ? 0.945 -8.685 18.401 1.00 88.44 208 SER A CA 1
ATOM 1488 C C . SER A 1 208 ? 0.262 -10.052 18.535 1.00 88.44 208 SER A C 1
ATOM 1490 O O . SER A 1 208 ? 0.921 -11.091 18.607 1.00 88.44 208 SER A O 1
ATOM 1492 N N . ALA A 1 209 ? -1.071 -10.051 18.601 1.00 94.88 209 ALA A N 1
ATOM 1493 C CA . ALA A 1 209 ? -1.858 -11.256 18.786 1.00 94.88 209 ALA A CA 1
ATOM 1494 C C . ALA A 1 209 ? -1.669 -12.247 17.627 1.00 94.88 209 ALA A C 1
ATOM 1496 O O . ALA A 1 209 ? -1.541 -11.872 16.459 1.00 94.88 209 ALA A O 1
ATOM 1497 N N . ALA A 1 210 ? -1.694 -13.544 17.944 1.00 97.75 210 ALA A N 1
ATOM 1498 C CA . ALA A 1 210 ? -1.637 -14.584 16.927 1.00 97.75 210 ALA A CA 1
ATOM 1499 C C . ALA A 1 210 ? -2.889 -14.517 16.037 1.00 97.75 210 ALA A C 1
ATOM 1501 O O . ALA A 1 210 ? -4.022 -14.620 16.522 1.00 97.75 210 ALA A O 1
ATOM 1502 N N . VAL A 1 211 ? -2.682 -14.362 14.730 1.00 98.06 211 VAL A N 1
ATOM 1503 C CA . VAL A 1 211 ? -3.762 -14.306 13.737 1.00 98.06 211 VAL A CA 1
ATOM 1504 C C . VAL A 1 211 ? -3.977 -15.711 13.152 1.00 98.06 211 VAL A C 1
ATOM 1506 O O . VAL A 1 211 ? -3.065 -16.225 12.490 1.00 98.06 211 VAL A O 1
ATOM 1509 N N . PRO A 1 212 ? -5.146 -16.340 13.381 1.00 98.25 212 PRO A N 1
ATOM 1510 C CA . PRO A 1 212 ? -5.498 -17.631 12.803 1.00 98.25 212 PRO A CA 1
ATOM 1511 C C . PRO A 1 212 ? -5.479 -17.574 11.279 1.00 98.25 212 PRO A C 1
ATOM 1513 O O . PRO A 1 212 ? -5.729 -16.521 10.687 1.00 98.25 212 PRO A O 1
ATOM 1516 N N . ALA A 1 213 ? -5.186 -18.704 10.638 1.00 97.94 213 ALA A N 1
ATOM 1517 C CA . ALA A 1 213 ? -5.053 -18.768 9.184 1.00 97.94 213 ALA A CA 1
ATOM 1518 C C . ALA A 1 213 ? -6.355 -18.359 8.475 1.00 97.94 213 ALA A C 1
ATOM 1520 O O . ALA A 1 213 ? -6.316 -17.628 7.490 1.00 97.94 213 ALA A O 1
ATOM 1521 N N . GLU A 1 214 ? -7.500 -18.758 9.025 1.00 98.25 214 GLU A N 1
ATOM 1522 C CA . GLU A 1 214 ? -8.836 -18.455 8.516 1.00 98.25 214 GLU A CA 1
ATOM 1523 C C . GLU A 1 214 ? -9.216 -16.969 8.609 1.00 98.25 214 GLU A C 1
ATOM 1525 O O . GLU A 1 214 ? -10.051 -16.513 7.837 1.00 98.25 214 GLU A O 1
ATOM 1530 N N . LEU A 1 215 ? -8.578 -16.197 9.499 1.00 98.31 215 LEU A N 1
ATOM 1531 C CA . LEU A 1 215 ? -8.805 -14.751 9.643 1.00 98.31 215 LEU A CA 1
ATOM 1532 C C . LEU A 1 215 ? -7.701 -13.903 9.001 1.00 98.31 215 LEU A C 1
ATOM 1534 O O . LEU A 1 215 ? -7.795 -12.675 9.011 1.00 98.31 215 LEU A O 1
ATOM 1538 N N . ARG A 1 216 ? -6.650 -14.530 8.454 1.00 98.06 216 ARG A N 1
ATOM 1539 C CA . ARG A 1 216 ? -5.459 -13.839 7.940 1.00 98.06 216 ARG A CA 1
ATOM 1540 C C . ARG A 1 216 ? -5.806 -12.818 6.866 1.00 98.06 216 ARG A C 1
ATOM 1542 O O . ARG A 1 216 ? -5.416 -11.667 6.990 1.00 98.06 216 ARG A O 1
ATOM 1549 N N . VAL A 1 217 ? -6.578 -13.226 5.860 1.00 98.00 217 VAL A N 1
ATOM 1550 C CA . VAL A 1 217 ? -6.959 -12.356 4.734 1.00 98.00 217 VAL A CA 1
ATOM 1551 C C . VAL A 1 217 ? -7.712 -11.120 5.228 1.00 98.00 217 VAL A C 1
ATOM 1553 O O . VAL A 1 217 ? -7.405 -10.004 4.819 1.00 98.00 217 VAL A O 1
ATOM 1556 N N . SER A 1 218 ? -8.655 -11.303 6.151 1.00 98.25 218 SER A N 1
ATOM 1557 C CA . SER A 1 218 ? -9.454 -10.211 6.710 1.00 98.25 218 SER A CA 1
ATOM 1558 C C . SER A 1 218 ? -8.640 -9.292 7.618 1.00 98.25 218 SER A C 1
ATOM 1560 O O . SER A 1 218 ? -8.789 -8.074 7.558 1.00 98.25 218 SER A O 1
ATOM 1562 N N . TYR A 1 219 ? -7.724 -9.843 8.412 1.00 98.38 219 TYR A N 1
ATOM 1563 C CA . TYR A 1 219 ? -6.792 -9.045 9.202 1.00 98.38 219 TYR A CA 1
ATOM 1564 C C . TYR A 1 219 ? -5.836 -8.228 8.327 1.00 98.38 219 TYR A C 1
ATOM 1566 O O . TYR A 1 219 ? -5.672 -7.027 8.548 1.00 98.38 219 TYR A O 1
ATOM 1574 N N . ASP A 1 220 ? -5.233 -8.855 7.318 1.00 97.88 220 ASP A N 1
ATOM 1575 C CA . ASP A 1 220 ? -4.290 -8.204 6.411 1.00 97.88 220 ASP A CA 1
ATOM 1576 C C . ASP A 1 220 ? -5.001 -7.103 5.607 1.00 97.88 220 ASP A C 1
ATOM 1578 O O . ASP A 1 220 ? -4.499 -5.987 5.531 1.00 97.88 220 ASP A O 1
ATOM 1582 N N . GLN A 1 221 ? -6.229 -7.344 5.128 1.00 97.88 221 GLN A N 1
ATOM 1583 C CA . GLN A 1 221 ? -7.060 -6.327 4.467 1.00 97.88 221 GLN A CA 1
ATOM 1584 C C . GLN A 1 221 ? -7.285 -5.078 5.336 1.00 97.88 221 GLN A C 1
ATOM 1586 O O . GLN A 1 221 ? -7.392 -3.980 4.796 1.00 97.88 221 GLN A O 1
ATOM 1591 N N . LEU A 1 222 ? -7.390 -5.230 6.660 1.00 98.12 222 LEU A N 1
ATOM 1592 C CA . LEU A 1 222 ? -7.613 -4.120 7.593 1.00 98.12 222 LEU A CA 1
ATOM 1593 C C . LEU A 1 222 ? -6.324 -3.477 8.111 1.00 98.12 222 LEU A C 1
ATOM 1595 O O . LEU A 1 222 ? -6.384 -2.397 8.689 1.00 98.12 222 LEU A O 1
ATOM 1599 N N . THR A 1 223 ? -5.171 -4.128 7.969 1.00 97.81 223 THR A N 1
ATOM 1600 C CA . THR A 1 223 ? -3.915 -3.655 8.573 1.00 97.81 223 THR A CA 1
ATOM 1601 C C . THR A 1 223 ? -2.855 -3.264 7.552 1.00 97.81 223 THR A C 1
ATOM 1603 O O . THR A 1 223 ? -2.007 -2.432 7.882 1.00 97.81 223 THR A O 1
ATOM 1606 N N . ASP A 1 224 ? -2.914 -3.792 6.326 1.00 97.56 224 ASP A N 1
ATOM 1607 C CA . ASP A 1 224 ? -1.998 -3.448 5.241 1.00 97.56 224 ASP A CA 1
ATOM 1608 C C . ASP A 1 224 ? -2.273 -2.012 4.759 1.00 97.56 224 ASP A C 1
ATOM 1610 O O . ASP A 1 224 ? -3.349 -1.743 4.218 1.00 97.56 224 ASP A O 1
ATOM 1614 N N . PRO A 1 225 ? -1.326 -1.066 4.907 1.00 97.25 225 PRO A N 1
ATOM 1615 C CA . PRO A 1 225 ? -1.491 0.311 4.427 1.00 97.25 225 PRO A CA 1
ATOM 1616 C C . PRO A 1 225 ? -1.616 0.437 2.898 1.00 97.25 225 PRO A C 1
ATOM 1618 O O . PRO A 1 225 ? -1.917 1.515 2.382 1.00 97.25 225 PRO A O 1
ATOM 1621 N N . ARG A 1 226 ? -1.382 -0.643 2.149 1.00 96.69 226 ARG A N 1
ATOM 1622 C CA . ARG A 1 226 ? -1.593 -0.700 0.697 1.00 96.69 226 ARG A CA 1
ATOM 1623 C C . ARG A 1 226 ? -2.955 -1.256 0.308 1.00 96.69 226 ARG A C 1
ATOM 1625 O O . ARG A 1 226 ? -3.349 -1.105 -0.845 1.00 96.69 226 ARG A O 1
ATOM 1632 N N . ALA A 1 227 ? -3.680 -1.870 1.240 1.00 96.25 227 ALA A N 1
ATOM 1633 C CA . ALA A 1 227 ? -5.003 -2.394 0.953 1.00 96.25 227 ALA A CA 1
ATOM 1634 C C . ALA A 1 227 ? -5.980 -1.249 0.651 1.00 96.25 227 ALA A C 1
ATOM 1636 O O . ALA A 1 227 ? -6.131 -0.319 1.444 1.00 96.25 227 ALA A O 1
ATOM 1637 N N . ASP A 1 228 ? -6.654 -1.335 -0.496 1.00 91.62 228 ASP A N 1
ATOM 1638 C CA . ASP A 1 228 ? -7.718 -0.407 -0.876 1.00 91.62 228 ASP A CA 1
ATOM 1639 C 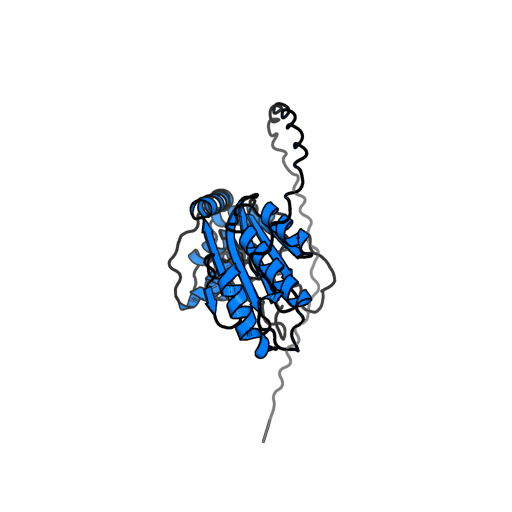C . ASP A 1 228 ? -8.985 -0.743 -0.082 1.00 91.62 228 ASP A C 1
ATOM 1641 O O . ASP A 1 228 ? -9.719 -1.694 -0.376 1.00 91.62 228 ASP A O 1
ATOM 1645 N N . VAL A 1 229 ? -9.181 -0.017 1.015 1.00 94.44 229 VAL A N 1
ATOM 1646 C CA . VAL A 1 229 ? -10.297 -0.215 1.930 1.00 94.44 229 VAL A CA 1
ATOM 1647 C C . VAL A 1 229 ? -11.277 0.930 1.750 1.00 94.44 229 VAL A C 1
ATOM 1649 O O . VAL A 1 229 ? -10.998 2.073 2.075 1.00 94.44 229 VAL A O 1
ATOM 1652 N N . VAL A 1 230 ? -12.481 0.595 1.298 1.00 93.50 230 VAL A N 1
ATOM 1653 C CA . VAL A 1 230 ? -13.570 1.563 1.162 1.00 93.50 230 VAL A CA 1
ATOM 1654 C C . VAL A 1 230 ? -14.455 1.543 2.409 1.00 93.50 230 VAL A C 1
ATOM 1656 O O . VAL A 1 230 ? -14.979 0.491 2.804 1.00 93.50 230 VAL A O 1
ATOM 1659 N N . LEU A 1 231 ? -14.684 2.710 3.010 1.00 93.19 231 LEU A N 1
ATOM 1660 C CA . LEU A 1 231 ? -15.686 2.915 4.056 1.00 93.19 231 LEU A CA 1
ATOM 1661 C C . LEU A 1 231 ? -17.079 2.981 3.435 1.00 93.19 231 LEU A C 1
ATOM 1663 O O . LEU A 1 231 ? -17.339 3.791 2.551 1.00 93.19 231 LEU A O 1
ATOM 1667 N N . GLY A 1 232 ? -18.003 2.127 3.869 1.00 89.69 232 GLY A N 1
ATOM 1668 C CA . GLY A 1 232 ? -19.316 2.060 3.232 1.00 89.69 232 GLY A CA 1
ATOM 1669 C C . GLY A 1 232 ? -20.242 1.010 3.825 1.00 89.69 232 GLY A C 1
ATOM 1670 O O . GLY A 1 232 ? -19.815 0.065 4.489 1.00 89.69 232 GLY A O 1
ATOM 1671 N N . ARG A 1 233 ? -21.540 1.143 3.537 1.00 85.12 233 ARG A N 1
ATOM 1672 C CA . ARG A 1 233 ? -22.536 0.108 3.857 1.00 85.12 233 ARG A CA 1
ATOM 1673 C C . ARG A 1 233 ? -22.732 -0.893 2.721 1.00 85.12 233 ARG A C 1
ATOM 1675 O O . ARG A 1 233 ? -22.758 -2.089 2.984 1.00 85.12 233 ARG A O 1
ATOM 1682 N N . ALA A 1 234 ? -22.875 -0.405 1.492 1.00 84.25 234 ALA A N 1
ATOM 1683 C CA . ALA A 1 234 ? -23.299 -1.181 0.326 1.00 84.25 234 ALA A CA 1
ATOM 1684 C C . ALA A 1 234 ? -22.665 -0.590 -0.943 1.00 84.25 234 ALA A C 1
ATOM 1686 O O . ALA A 1 234 ? -23.209 0.337 -1.541 1.00 84.25 234 ALA A O 1
ATOM 1687 N N . CYS A 1 235 ? -21.476 -1.080 -1.292 1.00 81.56 235 CYS A N 1
ATOM 1688 C CA . CYS A 1 235 ? -20.558 -0.422 -2.233 1.00 81.56 235 CYS A CA 1
ATOM 1689 C C . CYS A 1 235 ? -19.942 -1.350 -3.278 1.00 81.56 235 CYS A C 1
ATOM 1691 O O . CYS A 1 235 ? -19.256 -0.887 -4.181 1.00 81.56 235 CYS A O 1
ATOM 1693 N N . GLY A 1 236 ? -20.172 -2.655 -3.161 1.00 78.62 236 GLY A N 1
ATOM 1694 C CA . GLY A 1 236 ? -19.809 -3.613 -4.195 1.00 78.62 236 GLY A CA 1
ATOM 1695 C C . GLY A 1 236 ? -20.965 -3.894 -5.152 1.00 78.62 236 GLY A C 1
ATOM 1696 O O . GLY A 1 236 ? -22.048 -3.306 -5.060 1.00 78.62 236 GLY A O 1
ATOM 1697 N N . ALA A 1 237 ? -20.731 -4.842 -6.056 1.00 79.12 237 ALA A N 1
ATOM 1698 C CA . ALA A 1 237 ? -21.735 -5.315 -6.999 1.00 79.12 237 ALA A CA 1
ATOM 1699 C C . ALA A 1 237 ? -23.041 -5.697 -6.277 1.00 79.12 237 ALA A C 1
ATOM 1701 O O . ALA A 1 237 ? -23.022 -6.314 -5.211 1.00 79.12 237 ALA A O 1
ATOM 1702 N N . ALA A 1 238 ? -24.178 -5.290 -6.849 1.00 83.75 238 ALA A N 1
ATOM 1703 C CA . ALA A 1 238 ? -25.514 -5.516 -6.291 1.00 83.75 238 ALA A CA 1
ATOM 1704 C C . ALA A 1 238 ? -25.722 -4.994 -4.849 1.00 83.75 238 ALA A C 1
ATOM 1706 O O . ALA A 1 238 ? -26.576 -5.495 -4.122 1.00 83.75 238 ALA A O 1
ATOM 1707 N N . GLY A 1 239 ? -24.954 -3.986 -4.418 1.00 86.06 239 GLY A N 1
ATOM 1708 C CA . GLY A 1 239 ? -25.076 -3.416 -3.075 1.00 86.06 239 GLY A CA 1
ATOM 1709 C C . GLY A 1 239 ? -24.423 -4.263 -1.982 1.00 86.06 239 GLY A C 1
ATOM 1710 O O . GLY A 1 239 ? -24.713 -4.066 -0.803 1.00 86.06 239 GLY A O 1
ATOM 1711 N N . SER A 1 240 ? -23.526 -5.190 -2.335 1.00 88.88 240 SER A N 1
ATOM 1712 C CA . SER A 1 240 ? -22.757 -5.933 -1.333 1.00 88.88 240 SER A CA 1
ATOM 1713 C C . SER A 1 240 ? -21.916 -4.976 -0.465 1.00 88.88 240 SER A C 1
ATOM 1715 O O . SER A 1 240 ? -21.425 -3.965 -0.985 1.00 88.88 240 SER A O 1
ATOM 1717 N N . PRO A 1 241 ? -21.688 -5.271 0.826 1.00 90.81 241 PRO A N 1
ATOM 1718 C CA . PRO A 1 241 ? -20.799 -4.467 1.666 1.00 90.81 241 PRO A CA 1
ATOM 1719 C C . PRO A 1 241 ? -19.380 -4.409 1.081 1.00 90.81 241 PRO A C 1
ATOM 1721 O O . PRO A 1 241 ? -18.960 -5.388 0.463 1.00 90.81 241 PRO A O 1
ATOM 1724 N N . PRO A 1 242 ? -18.630 -3.302 1.247 1.00 93.06 242 PRO A N 1
ATOM 1725 C CA . PRO A 1 242 ? -17.239 -3.221 0.792 1.00 93.06 242 PRO A CA 1
ATOM 1726 C C . PRO A 1 242 ? -16.344 -4.245 1.511 1.00 93.06 242 PRO A C 1
ATOM 1728 O O . PRO A 1 242 ? -16.686 -4.734 2.590 1.00 93.06 242 PRO A O 1
ATOM 1731 N N . ALA A 1 243 ? -15.191 -4.570 0.916 1.00 94.50 243 ALA A N 1
ATOM 1732 C CA . ALA A 1 243 ? -14.295 -5.620 1.413 1.00 94.50 243 ALA A CA 1
ATOM 1733 C C . ALA A 1 243 ? -13.853 -5.397 2.869 1.00 94.50 243 ALA A C 1
ATOM 1735 O O . ALA A 1 243 ? -13.974 -6.316 3.674 1.00 94.50 243 ALA A O 1
ATOM 1736 N N . GLY A 1 244 ? -13.460 -4.171 3.237 1.00 95.88 244 GLY A N 1
ATOM 1737 C CA . GLY A 1 244 ? -13.081 -3.844 4.617 1.00 95.88 244 GLY A CA 1
ATOM 1738 C C . GLY A 1 244 ? -14.198 -4.070 5.636 1.00 95.88 244 GLY A C 1
ATOM 1739 O O . GLY A 1 244 ? -13.955 -4.626 6.702 1.00 95.88 244 GLY A O 1
ATOM 1740 N N . ARG A 1 245 ? -15.453 -3.745 5.291 1.00 95.75 245 ARG A N 1
ATOM 1741 C CA . ARG A 1 245 ? -16.601 -4.018 6.170 1.00 95.75 245 ARG A CA 1
ATOM 1742 C C . ARG A 1 245 ? -16.787 -5.514 6.404 1.00 95.75 245 ARG A C 1
ATOM 1744 O O . ARG A 1 245 ? -17.035 -5.915 7.537 1.00 95.75 245 ARG A O 1
ATOM 1751 N N . ARG A 1 246 ? -16.688 -6.329 5.346 1.00 95.94 246 ARG A N 1
ATOM 1752 C CA . ARG A 1 246 ? -16.781 -7.795 5.465 1.00 95.94 246 ARG A CA 1
ATOM 1753 C C . ARG A 1 246 ? -15.650 -8.342 6.329 1.00 95.94 246 ARG A C 1
ATOM 1755 O O . ARG A 1 246 ? -15.924 -9.093 7.255 1.00 95.94 246 ARG A O 1
ATOM 1762 N N . ALA A 1 247 ? -14.422 -7.885 6.091 1.00 97.88 247 ALA A N 1
ATOM 1763 C CA . ALA A 1 247 ? -13.256 -8.275 6.873 1.00 97.88 247 ALA A CA 1
ATOM 1764 C C . ALA A 1 247 ? -13.427 -7.958 8.369 1.00 97.88 247 ALA A C 1
ATOM 1766 O O . ALA A 1 247 ? -13.204 -8.815 9.220 1.00 97.88 247 ALA A O 1
ATOM 1767 N N . ALA A 1 248 ? -13.907 -6.757 8.706 1.00 98.12 248 ALA A N 1
ATOM 1768 C CA . ALA A 1 248 ? -14.179 -6.379 10.093 1.00 98.12 248 ALA A CA 1
ATOM 1769 C C . ALA A 1 248 ? -15.306 -7.212 10.711 1.00 98.12 248 ALA A C 1
ATOM 1771 O O . ALA A 1 248 ? -15.197 -7.652 11.853 1.00 98.12 248 ALA A O 1
ATOM 1772 N N . GLN A 1 249 ? -16.369 -7.474 9.947 1.00 97.44 249 GLN A N 1
ATOM 1773 C CA . GLN A 1 249 ? -17.472 -8.322 10.386 1.00 97.44 249 GLN A CA 1
ATOM 1774 C C . GLN A 1 249 ? -17.011 -9.754 10.686 1.00 97.44 249 GLN A C 1
ATOM 1776 O O . GLN A 1 249 ? -17.473 -10.332 11.664 1.00 97.44 249 GLN A O 1
ATOM 1781 N N . GLU A 1 250 ? -16.092 -10.320 9.903 1.00 97.88 250 GLU A N 1
ATOM 1782 C CA . GLU A 1 250 ? -15.518 -11.641 10.183 1.00 97.88 250 GLU A CA 1
ATOM 1783 C C . GLU A 1 250 ? -14.757 -11.663 11.516 1.00 97.88 250 GLU A C 1
ATOM 1785 O O . GLU A 1 250 ? -14.949 -12.583 12.313 1.00 97.88 250 GLU A O 1
ATOM 1790 N N . LEU A 1 251 ? -13.970 -10.622 11.819 1.00 98.38 251 LEU A N 1
ATOM 1791 C CA . LEU A 1 251 ? -13.287 -10.502 13.114 1.00 98.38 251 LEU A CA 1
ATOM 1792 C C . LEU A 1 251 ? -14.272 -10.332 14.284 1.00 98.38 251 LEU A C 1
ATOM 1794 O O . LEU A 1 251 ? -14.049 -10.898 15.356 1.00 98.38 251 LEU A O 1
ATOM 1798 N N . VAL A 1 252 ? -15.375 -9.599 14.078 1.00 98.06 252 VAL A N 1
ATOM 1799 C CA . VAL A 1 252 ? -16.471 -9.459 15.056 1.00 98.06 252 VAL A CA 1
ATOM 1800 C C . VAL A 1 252 ? -17.160 -10.803 15.296 1.00 98.06 252 VAL A C 1
ATOM 1802 O O . VAL A 1 252 ? -17.300 -11.220 16.441 1.00 98.06 252 VAL A O 1
ATOM 1805 N N . VAL A 1 253 ? -17.546 -11.526 14.241 1.00 97.44 253 VAL A N 1
ATOM 1806 C CA . VAL A 1 253 ? -18.185 -12.850 14.359 1.00 97.44 253 VAL A CA 1
ATOM 1807 C C . VAL A 1 253 ? -17.269 -13.846 15.078 1.00 97.44 253 VAL A C 1
ATOM 1809 O O . VAL A 1 253 ? -17.747 -14.652 15.872 1.00 97.44 253 VAL A O 1
ATOM 1812 N N . ALA A 1 254 ? -15.956 -13.756 14.860 1.00 97.94 254 ALA A N 1
ATOM 1813 C CA . ALA A 1 254 ? -14.964 -14.573 15.552 1.00 97.94 254 ALA A CA 1
ATOM 1814 C C . ALA A 1 254 ? -14.645 -14.105 16.991 1.00 97.94 254 ALA A C 1
ATOM 1816 O O . ALA A 1 254 ? -13.835 -14.738 17.667 1.00 97.94 254 ALA A O 1
ATOM 1817 N N . GLY A 1 255 ? -15.226 -12.995 17.464 1.00 97.75 255 GLY A N 1
ATOM 1818 C CA . GLY A 1 255 ? -14.975 -12.443 18.800 1.00 97.75 255 GLY A CA 1
ATOM 1819 C C . GLY A 1 255 ? -13.540 -11.942 19.015 1.00 97.75 255 GLY A C 1
ATOM 1820 O O . GLY A 1 255 ? -13.069 -11.872 20.150 1.00 97.75 255 GLY A O 1
ATOM 1821 N N . ARG A 1 256 ? -12.814 -11.607 17.941 1.00 98.44 256 ARG A N 1
ATOM 1822 C CA . ARG A 1 256 ? -11.385 -11.251 17.980 1.00 98.44 256 ARG A CA 1
ATOM 1823 C C . ARG A 1 256 ? -11.154 -9.765 18.231 1.00 98.44 256 ARG A C 1
ATOM 1825 O O . ARG A 1 256 ? -10.636 -9.037 17.385 1.00 98.44 256 ARG A O 1
ATOM 1832 N N . ALA A 1 257 ? -11.531 -9.318 19.429 1.00 98.31 257 ALA A N 1
ATOM 1833 C CA . ALA A 1 257 ? -11.322 -7.939 19.876 1.00 98.31 257 ALA A CA 1
ATOM 1834 C C . ALA A 1 257 ? -9.836 -7.528 19.871 1.00 98.31 257 ALA A C 1
ATOM 1836 O O . ALA A 1 257 ? -9.505 -6.381 19.605 1.00 98.31 257 ALA A O 1
ATOM 1837 N N . ASP A 1 258 ? -8.919 -8.454 20.134 1.00 98.25 258 ASP A N 1
ATOM 1838 C CA . ASP A 1 258 ? -7.474 -8.237 20.012 1.00 98.25 258 ASP A CA 1
ATOM 1839 C C . ASP A 1 258 ? -7.048 -7.849 18.584 1.00 98.25 258 ASP A C 1
ATOM 1841 O O . ASP A 1 258 ? -6.348 -6.855 18.398 1.00 98.25 258 ASP A O 1
ATOM 1845 N N . LEU A 1 259 ? -7.543 -8.560 17.567 1.00 98.62 259 LEU A N 1
ATOM 1846 C CA . LEU A 1 259 ? -7.253 -8.262 16.160 1.00 98.62 259 LEU A CA 1
ATOM 1847 C C . LEU A 1 259 ? -7.894 -6.948 15.695 1.00 98.62 259 LEU A C 1
ATOM 1849 O O . LEU A 1 259 ? -7.293 -6.209 14.915 1.00 98.62 259 LEU A O 1
ATOM 1853 N N . LEU A 1 260 ? -9.087 -6.626 16.199 1.00 98.56 260 LEU A N 1
ATOM 1854 C CA . LEU A 1 260 ? -9.750 -5.348 15.928 1.00 98.56 260 LEU A CA 1
ATOM 1855 C C . LEU A 1 260 ? -9.004 -4.159 16.562 1.00 98.56 260 LEU A C 1
ATOM 1857 O O . LEU A 1 260 ? -8.895 -3.112 15.925 1.00 98.56 260 LEU A O 1
ATOM 1861 N N . ARG A 1 261 ? -8.419 -4.319 17.761 1.00 98.38 261 ARG A N 1
ATOM 1862 C CA . ARG A 1 261 ? -7.517 -3.307 18.353 1.00 98.38 261 ARG A CA 1
ATOM 1863 C C . ARG A 1 261 ? -6.241 -3.136 17.543 1.00 98.38 261 ARG A C 1
ATOM 1865 O O . ARG A 1 261 ? -5.790 -2.015 17.334 1.00 98.38 261 ARG A O 1
ATOM 1872 N N . ASP A 1 262 ? -5.674 -4.228 17.044 1.00 98.31 262 ASP A N 1
ATOM 1873 C CA . ASP A 1 262 ? -4.513 -4.155 16.160 1.00 98.31 262 ASP A CA 1
ATOM 1874 C C . ASP A 1 262 ? -4.827 -3.416 14.851 1.00 98.31 262 ASP A C 1
ATOM 1876 O O . ASP A 1 262 ? -3.977 -2.667 14.373 1.00 98.31 262 ASP A O 1
ATOM 1880 N N . ALA A 1 263 ? -6.035 -3.582 14.298 1.00 98.25 263 ALA A N 1
ATOM 1881 C CA . ALA A 1 263 ? -6.512 -2.804 13.154 1.00 98.25 263 ALA A CA 1
ATOM 1882 C C . ALA A 1 263 ? -6.685 -1.316 13.506 1.00 98.25 263 ALA A C 1
ATOM 1884 O O . ALA A 1 263 ? -6.163 -0.463 12.790 1.00 98.25 263 ALA A O 1
ATOM 1885 N N . LEU A 1 264 ? -7.316 -0.998 14.648 1.00 98.25 264 LEU A N 1
ATOM 1886 C CA . LEU A 1 264 ? -7.447 0.371 15.180 1.00 98.25 264 LEU A CA 1
ATOM 1887 C C . LEU A 1 264 ? -6.094 1.093 15.301 1.00 98.25 264 LEU A C 1
ATOM 1889 O O . LEU A 1 264 ? -5.999 2.294 15.056 1.00 98.25 264 LEU A O 1
ATOM 1893 N N . ARG A 1 265 ? -5.041 0.354 15.650 1.00 98.06 265 ARG A N 1
ATOM 1894 C CA . ARG A 1 265 ? -3.678 0.861 15.877 1.00 98.06 265 ARG A CA 1
ATOM 1895 C C . ARG A 1 265 ? -2.737 0.587 14.691 1.00 98.06 265 ARG A C 1
ATOM 1897 O O . ARG A 1 265 ? -1.522 0.742 14.809 1.00 98.06 265 ARG A O 1
ATOM 1904 N N . GLY A 1 266 ? -3.283 0.132 13.560 1.00 97.06 266 GLY A N 1
ATOM 1905 C CA . GLY A 1 266 ? -2.547 -0.260 12.356 1.00 97.06 266 GLY A CA 1
ATOM 1906 C C . GLY A 1 266 ? -2.158 0.916 11.455 1.00 97.06 266 GLY A C 1
ATOM 1907 O O . GLY A 1 266 ? -2.413 2.078 11.761 1.00 97.06 266 GLY A O 1
ATOM 1908 N N . MET A 1 267 ? -1.533 0.633 10.308 1.00 97.62 267 MET A N 1
ATOM 1909 C CA . MET A 1 267 ? -1.125 1.675 9.351 1.00 97.62 267 MET A CA 1
ATOM 1910 C C . MET A 1 267 ? -2.228 2.052 8.346 1.00 97.62 267 MET A C 1
ATOM 1912 O O . MET A 1 267 ? -2.191 3.161 7.824 1.00 97.62 267 MET A O 1
ATOM 1916 N N . ASN A 1 268 ? -3.211 1.179 8.101 1.00 97.75 268 ASN A N 1
ATOM 1917 C CA . ASN A 1 268 ? -4.310 1.429 7.163 1.00 97.75 268 ASN A CA 1
ATOM 1918 C C . ASN A 1 268 ? -5.397 2.332 7.786 1.00 97.75 268 ASN A C 1
ATOM 1920 O O . ASN A 1 268 ? -6.058 1.888 8.726 1.00 97.75 268 ASN A O 1
ATOM 1924 N N . PRO A 1 269 ? -5.622 3.563 7.295 1.00 96.94 269 PRO A N 1
ATOM 1925 C CA . PRO A 1 269 ? -6.501 4.522 7.956 1.00 96.94 269 PRO A CA 1
ATOM 1926 C C . PRO A 1 269 ? -7.980 4.104 7.970 1.00 96.94 269 PRO A C 1
ATOM 1928 O O . PRO A 1 269 ? -8.613 4.197 9.023 1.00 96.94 269 PRO A O 1
ATOM 1931 N N . GLU A 1 270 ? -8.542 3.587 6.876 1.00 96.88 270 GLU A N 1
ATOM 1932 C CA . GLU A 1 270 ? -9.916 3.069 6.874 1.00 96.88 270 GLU A CA 1
ATOM 1933 C C . GLU A 1 270 ? -10.049 1.789 7.710 1.00 96.88 270 GLU A C 1
ATOM 1935 O O . GLU A 1 270 ? -11.053 1.585 8.399 1.00 96.88 270 GLU A O 1
ATOM 1940 N N . GLY A 1 271 ? -9.010 0.953 7.710 1.00 97.94 271 GLY A N 1
ATOM 1941 C CA . GLY A 1 271 ? -8.881 -0.201 8.591 1.00 97.94 271 GLY A CA 1
ATOM 1942 C C . GLY A 1 271 ? -8.982 0.168 10.072 1.00 97.94 271 GLY A C 1
ATOM 1943 O O . GLY A 1 271 ? -9.666 -0.529 10.823 1.00 97.94 271 GLY A O 1
ATOM 1944 N N . ARG A 1 272 ? -8.412 1.313 10.485 1.00 97.94 272 ARG A N 1
ATOM 1945 C CA . ARG A 1 272 ? -8.540 1.811 11.866 1.00 97.94 272 ARG A CA 1
ATOM 1946 C C . ARG A 1 272 ? -9.984 2.123 12.241 1.00 97.94 272 ARG A C 1
ATOM 1948 O O . ARG A 1 272 ? -10.427 1.776 13.335 1.00 97.94 272 ARG A O 1
ATOM 1955 N N . ILE A 1 273 ? -10.729 2.749 11.327 1.00 97.00 273 ILE A N 1
ATOM 1956 C CA . ILE A 1 273 ? -12.148 3.069 11.532 1.00 97.00 273 ILE A CA 1
ATOM 1957 C C . ILE A 1 273 ? -12.965 1.784 11.662 1.00 97.00 273 ILE A C 1
ATOM 1959 O O . ILE A 1 273 ? -13.754 1.648 12.595 1.00 97.00 273 ILE A O 1
ATOM 1963 N N . TYR A 1 274 ? -12.748 0.810 10.778 1.00 97.69 274 TYR A N 1
ATOM 1964 C CA . TYR A 1 274 ? -13.408 -0.488 10.889 1.00 97.69 274 TYR A CA 1
ATOM 1965 C C . TYR A 1 274 ? -13.017 -1.257 12.160 1.00 97.69 274 TYR A C 1
ATOM 1967 O O . TYR A 1 274 ? -13.876 -1.918 12.743 1.00 97.69 274 TYR A O 1
ATOM 1975 N N . GLY A 1 275 ? -11.769 -1.133 12.621 1.00 97.94 275 GLY A N 1
ATOM 1976 C CA . GLY A 1 275 ? -11.316 -1.654 13.911 1.00 97.94 275 GLY A CA 1
ATOM 1977 C C . GLY A 1 275 ? -12.117 -1.073 15.079 1.00 97.94 275 GLY A C 1
ATOM 1978 O O . GLY A 1 275 ? -12.689 -1.835 15.857 1.00 97.94 275 GLY A O 1
ATOM 1979 N N . ALA A 1 276 ? -12.243 0.259 15.155 1.00 97.50 276 ALA A N 1
ATOM 1980 C CA . ALA A 1 276 ? -13.052 0.937 16.176 1.00 97.50 276 ALA A CA 1
ATOM 1981 C C . ALA A 1 276 ? -14.524 0.495 16.148 1.00 97.50 276 ALA A C 1
ATOM 1983 O O . ALA A 1 276 ? -15.072 0.106 17.177 1.00 97.50 276 ALA A O 1
ATOM 1984 N N . LEU A 1 277 ? -15.149 0.502 14.966 1.00 96.25 277 LEU A N 1
ATOM 1985 C CA . LEU A 1 277 ? -16.547 0.088 14.805 1.00 96.25 277 LEU A CA 1
ATOM 1986 C C . LEU A 1 277 ? -16.756 -1.383 15.194 1.00 96.25 277 LEU A C 1
ATOM 1988 O O . LEU A 1 277 ? -17.805 -1.746 15.725 1.00 96.25 277 LEU A O 1
ATOM 1992 N N . GLY A 1 278 ? -15.772 -2.244 14.919 1.00 96.88 278 GLY A N 1
ATOM 1993 C CA . GLY A 1 278 ? -15.812 -3.654 15.299 1.00 96.88 278 GLY A CA 1
ATOM 1994 C C . GLY A 1 278 ? -15.732 -3.855 16.808 1.00 96.88 278 GLY A C 1
ATOM 1995 O O . GLY A 1 278 ? -16.478 -4.668 17.351 1.00 96.88 278 GLY A O 1
ATOM 1996 N N . LEU A 1 279 ? -14.869 -3.101 17.493 1.00 98.00 279 LEU A N 1
ATOM 1997 C CA . LEU A 1 279 ? -14.794 -3.123 18.957 1.00 98.00 279 LEU A CA 1
ATOM 1998 C C . LEU A 1 279 ? -16.112 -2.667 19.583 1.00 98.00 279 LEU A C 1
ATOM 2000 O O . LEU A 1 279 ? -16.603 -3.325 20.504 1.00 98.00 279 LEU A O 1
ATOM 2004 N N . GLU A 1 280 ? -16.713 -1.609 19.031 1.00 96.50 280 GLU A N 1
ATOM 2005 C CA . GLU A 1 280 ? -17.989 -1.074 19.510 1.00 96.50 280 GLU A CA 1
ATOM 2006 C C . GLU A 1 280 ? -19.101 -2.113 19.333 1.00 96.50 280 GLU A C 1
ATOM 2008 O O . GLU A 1 280 ? -19.866 -2.376 20.260 1.00 96.50 280 GLU A O 1
ATOM 2013 N N . ALA A 1 281 ? -19.141 -2.781 18.175 1.00 96.06 281 ALA A N 1
ATOM 2014 C CA . ALA A 1 281 ? -20.094 -3.852 17.894 1.00 96.06 281 ALA A CA 1
ATOM 2015 C C . ALA A 1 281 ? -19.959 -5.055 18.847 1.00 96.06 281 ALA A C 1
ATOM 2017 O O . ALA A 1 281 ? -20.952 -5.728 19.117 1.00 96.06 281 ALA A O 1
ATOM 2018 N N . LEU A 1 282 ? -18.755 -5.322 19.361 1.00 97.19 282 LEU A N 1
ATOM 2019 C CA . LEU A 1 282 ? -18.509 -6.351 20.373 1.00 97.19 282 LEU A CA 1
ATOM 2020 C C . LEU A 1 282 ? -18.783 -5.879 21.809 1.00 97.19 282 LEU A C 1
ATOM 2022 O O . LEU A 1 282 ? -18.771 -6.707 22.719 1.00 97.19 282 LEU A O 1
ATOM 2026 N N . GLY A 1 283 ? -18.973 -4.576 22.039 1.00 97.12 283 GLY A N 1
ATOM 2027 C CA . GLY A 1 283 ? -18.968 -4.000 23.386 1.00 97.12 283 GLY A CA 1
ATOM 2028 C C . GLY A 1 283 ? -17.630 -4.213 24.106 1.00 97.12 283 GLY A C 1
ATOM 2029 O O . GLY A 1 283 ? -17.608 -4.394 25.321 1.00 97.12 283 GLY A O 1
ATOM 2030 N N . ALA A 1 284 ? -16.524 -4.257 23.353 1.00 97.88 284 ALA A N 1
ATOM 2031 C CA . ALA A 1 284 ? -15.198 -4.639 23.846 1.00 97.88 284 ALA A CA 1
ATOM 2032 C C . ALA A 1 284 ? -14.195 -3.470 23.908 1.00 97.88 284 ALA A C 1
ATOM 2034 O O . ALA A 1 284 ? -12.998 -3.704 24.117 1.00 97.88 284 ALA A O 1
ATOM 2035 N N . ASN A 1 285 ? -14.657 -2.231 23.712 1.00 97.25 285 ASN A N 1
ATOM 2036 C CA . ASN A 1 285 ? -13.832 -1.030 23.829 1.00 97.25 285 ASN A CA 1
ATOM 2037 C C . ASN A 1 285 ? -13.272 -0.889 25.243 1.00 97.25 285 ASN A C 1
ATOM 2039 O O . ASN A 1 285 ? -13.977 -1.056 26.239 1.00 97.25 285 ASN A O 1
ATOM 2043 N N . THR A 1 286 ? -11.997 -0.538 25.321 1.00 97.81 286 THR A N 1
ATOM 2044 C CA . THR A 1 286 ? -11.365 -0.039 26.541 1.00 97.81 286 THR A CA 1
ATOM 2045 C C . THR A 1 286 ? -11.268 1.487 26.494 1.00 97.81 286 THR A C 1
ATOM 2047 O O . THR A 1 286 ? -11.394 2.090 25.430 1.00 97.81 286 THR A O 1
ATOM 2050 N N . ALA A 1 287 ? -10.958 2.123 27.627 1.00 97.75 287 ALA A N 1
ATOM 2051 C CA . ALA A 1 287 ? -10.716 3.568 27.663 1.00 97.75 287 ALA A CA 1
ATOM 2052 C C . ALA A 1 287 ? -9.561 4.002 26.733 1.00 97.75 287 ALA A C 1
ATOM 2054 O O . ALA A 1 287 ? -9.591 5.096 26.175 1.00 97.75 287 ALA A O 1
ATOM 2055 N N . GLU A 1 288 ? -8.557 3.139 26.538 1.00 98.00 288 GLU A N 1
ATOM 2056 C CA . GLU A 1 288 ? -7.462 3.383 25.591 1.00 98.00 288 GLU A CA 1
ATOM 2057 C C . GLU A 1 288 ? -7.945 3.336 24.136 1.00 98.00 288 GLU A C 1
ATOM 2059 O O . GLU A 1 288 ? -7.528 4.160 23.325 1.00 98.00 288 GLU A O 1
ATOM 2064 N N . ASP A 1 289 ? -8.850 2.408 23.808 1.00 98.19 289 ASP A N 1
ATOM 2065 C CA . ASP A 1 289 ? -9.441 2.304 22.469 1.00 98.19 289 ASP A CA 1
ATOM 2066 C C . ASP A 1 289 ? -10.295 3.539 22.152 1.00 98.19 289 ASP A C 1
ATOM 2068 O O . ASP A 1 289 ? -10.193 4.106 21.062 1.00 98.19 289 ASP A O 1
ATOM 2072 N N . ASP A 1 290 ? -11.075 4.008 23.128 1.00 97.56 290 ASP A N 1
ATOM 2073 C CA . ASP A 1 290 ? -11.885 5.219 22.995 1.00 97.56 290 ASP A CA 1
ATOM 2074 C C . ASP A 1 290 ? -11.010 6.470 22.824 1.00 97.56 290 ASP A C 1
ATOM 2076 O O . ASP A 1 290 ? -11.308 7.327 21.987 1.00 97.56 290 ASP A O 1
ATOM 2080 N N . ALA A 1 291 ? -9.893 6.565 23.554 1.00 97.50 291 ALA A N 1
ATOM 2081 C CA . ALA A 1 291 ? -8.924 7.649 23.397 1.00 97.50 291 ALA A CA 1
ATOM 2082 C C . ALA A 1 291 ? -8.239 7.621 22.018 1.00 97.50 291 ALA A C 1
ATOM 2084 O O . ALA A 1 291 ? -8.127 8.660 21.361 1.00 97.50 291 ALA A O 1
ATOM 2085 N N . ALA A 1 292 ? -7.830 6.439 21.543 1.00 97.38 292 ALA A N 1
ATOM 2086 C CA . ALA A 1 292 ? -7.255 6.266 20.211 1.00 97.38 292 ALA A CA 1
ATOM 2087 C C . ALA A 1 292 ? -8.256 6.672 19.118 1.00 97.38 292 ALA A C 1
ATOM 2089 O O . ALA A 1 292 ? -7.917 7.409 18.190 1.00 97.38 292 ALA A O 1
ATOM 2090 N N . PHE A 1 293 ? -9.518 6.265 19.249 1.00 95.38 293 PHE A N 1
ATOM 2091 C CA . PHE A 1 293 ? -10.561 6.632 18.298 1.00 95.38 293 PHE A CA 1
ATOM 2092 C C . PHE A 1 293 ? -10.903 8.126 18.337 1.00 95.38 293 PHE A C 1
ATOM 2094 O O . PHE A 1 293 ? -11.069 8.749 17.285 1.00 95.38 293 PHE A O 1
ATOM 2101 N N . ALA A 1 294 ? -10.933 8.738 19.525 1.00 94.94 294 ALA A N 1
ATOM 2102 C CA . ALA A 1 294 ? -11.066 10.184 19.664 1.00 94.94 294 ALA A CA 1
ATOM 2103 C C . ALA A 1 294 ? -9.922 10.920 18.951 1.00 94.94 294 ALA A C 1
ATOM 2105 O O . ALA A 1 294 ? -10.173 11.906 18.259 1.00 94.94 294 ALA A O 1
ATOM 2106 N N . ARG A 1 295 ? -8.686 10.409 19.032 1.00 95.12 295 ARG A N 1
ATOM 2107 C CA . ARG A 1 295 ? -7.544 10.966 18.296 1.00 95.12 295 ARG A CA 1
ATOM 2108 C C . ARG A 1 295 ? -7.737 10.874 16.783 1.00 95.12 295 ARG A C 1
ATOM 2110 O O . ARG A 1 295 ? -7.503 11.865 16.095 1.00 95.12 295 ARG A O 1
ATOM 2117 N N . LEU A 1 296 ? -8.210 9.741 16.262 1.00 93.75 296 LEU A N 1
ATOM 2118 C CA . LEU A 1 296 ? -8.481 9.581 14.826 1.00 93.75 296 LEU A CA 1
ATOM 2119 C C . LEU A 1 296 ? -9.495 10.597 14.295 1.00 93.75 296 LEU A C 1
ATOM 2121 O O . LEU A 1 296 ? -9.306 11.120 13.203 1.00 93.75 296 LEU A O 1
ATOM 2125 N N . ARG A 1 297 ? -10.522 10.936 15.083 1.00 91.19 297 ARG A N 1
ATOM 2126 C CA . ARG A 1 297 ? -11.528 11.947 14.709 1.00 91.19 297 ARG A CA 1
ATOM 2127 C C . ARG A 1 297 ? -10.964 13.362 14.568 1.00 91.19 297 ARG A C 1
ATOM 2129 O O . ARG A 1 297 ? -11.627 14.207 13.979 1.00 91.19 297 ARG A O 1
ATOM 2136 N N . THR A 1 298 ? -9.773 13.628 15.105 1.00 91.88 298 THR A N 1
ATOM 2137 C CA . THR A 1 298 ? -9.107 14.935 14.972 1.00 91.88 298 THR A CA 1
ATOM 2138 C C . THR A 1 298 ? -8.244 15.051 13.717 1.00 91.88 298 THR A C 1
ATOM 2140 O O . THR A 1 298 ? -7.733 16.131 13.438 1.00 91.88 298 THR A O 1
ATOM 2143 N N . LEU A 1 299 ? -8.053 13.956 12.973 1.00 90.62 299 LEU A N 1
ATOM 2144 C CA . LEU A 1 299 ? -7.241 13.953 11.762 1.00 90.62 299 LEU A CA 1
ATOM 2145 C C . LEU A 1 299 ? -8.083 14.251 10.523 1.00 90.62 299 LEU A C 1
ATOM 2147 O O . LEU A 1 299 ? -9.129 13.641 10.301 1.00 90.62 299 LEU A O 1
ATOM 2151 N N . GLU A 1 300 ? -7.560 15.115 9.661 1.00 90.50 300 GLU A N 1
ATOM 2152 C CA . GLU A 1 300 ? -8.066 15.302 8.304 1.00 90.50 300 GLU A CA 1
ATOM 2153 C C . GLU A 1 300 ? -7.402 14.268 7.387 1.00 90.50 300 GLU A C 1
ATOM 2155 O O . GLU A 1 300 ? -6.303 14.479 6.879 1.00 90.50 300 GLU A O 1
ATOM 2160 N N . LEU A 1 301 ? -8.044 13.107 7.226 1.00 88.25 301 LEU A N 1
ATOM 2161 C CA . LEU A 1 301 ? -7.553 12.034 6.359 1.00 88.25 301 LEU A CA 1
ATOM 2162 C C . LEU A 1 301 ? -8.383 11.944 5.073 1.00 88.25 301 LEU A C 1
ATOM 2164 O O . LEU A 1 301 ? -9.616 11.989 5.145 1.00 88.25 301 LEU A O 1
ATOM 2168 N N . PRO A 1 302 ? -7.747 11.758 3.902 1.00 87.31 302 PRO A N 1
ATOM 2169 C CA . PRO A 1 302 ? -8.439 11.530 2.640 1.00 87.31 302 PRO A CA 1
ATOM 2170 C C . PRO A 1 302 ? -8.963 10.087 2.581 1.00 87.31 302 PRO A C 1
ATOM 2172 O O . PRO A 1 302 ? -8.411 9.243 1.883 1.00 87.31 302 PRO A O 1
ATOM 2175 N N . LEU A 1 303 ? -10.016 9.793 3.347 1.00 90.50 303 LEU A N 1
ATOM 2176 C CA . LEU A 1 303 ? -10.611 8.458 3.389 1.00 90.50 303 LEU A CA 1
ATOM 2177 C C . LEU A 1 303 ? -11.467 8.188 2.155 1.00 90.50 303 LEU A C 1
ATOM 2179 O O . LEU A 1 303 ? -12.266 9.031 1.732 1.00 90.50 303 LEU A O 1
ATOM 2183 N N . THR A 1 304 ? -11.390 6.964 1.642 1.00 88.81 304 THR A N 1
ATOM 2184 C CA . THR A 1 304 ? -12.263 6.531 0.550 1.00 88.81 304 THR A CA 1
ATOM 2185 C C . THR A 1 304 ? -13.620 6.110 1.105 1.00 88.81 304 THR A C 1
ATOM 2187 O O . THR A 1 304 ? -13.786 5.016 1.645 1.00 88.81 304 THR A O 1
ATOM 2190 N N . VAL A 1 305 ? -14.623 6.981 0.972 1.00 90.06 305 VAL A N 1
ATOM 2191 C CA . VAL A 1 305 ? -15.993 6.720 1.436 1.00 90.06 305 VAL A CA 1
ATOM 2192 C C . VAL A 1 305 ? -16.912 6.469 0.250 1.00 90.06 305 VAL A C 1
ATOM 2194 O O . VAL A 1 305 ? -17.061 7.311 -0.630 1.00 90.06 305 VAL A O 1
ATOM 2197 N N . CYS A 1 306 ? -17.612 5.343 0.264 1.00 88.06 306 CYS A N 1
ATOM 2198 C CA . CYS A 1 306 ? -18.705 5.081 -0.652 1.00 88.06 306 CYS A CA 1
ATOM 2199 C C . CYS A 1 306 ? -20.060 5.265 0.046 1.00 88.06 306 CYS A C 1
ATOM 2201 O O . CYS A 1 306 ? -20.404 4.601 1.028 1.00 88.06 306 CYS A O 1
ATOM 2203 N N . ARG A 1 307 ? -20.868 6.157 -0.534 1.00 81.19 307 ARG A N 1
ATOM 2204 C CA . ARG A 1 307 ? -22.213 6.528 -0.064 1.00 81.19 307 ARG A CA 1
ATOM 2205 C C . ARG A 1 307 ? -23.339 5.695 -0.701 1.00 81.19 307 ARG A C 1
ATOM 2207 O O . ARG A 1 307 ? -24.517 5.986 -0.507 1.00 81.19 307 ARG A O 1
ATOM 2214 N N . GLY A 1 308 ? -22.985 4.651 -1.452 1.00 79.25 308 GLY A N 1
ATOM 2215 C CA . GLY A 1 308 ? -23.904 3.849 -2.261 1.00 79.25 308 GLY A CA 1
ATOM 2216 C C . GLY A 1 308 ? -24.273 4.514 -3.594 1.00 79.25 308 GLY A C 1
ATOM 2217 O O . GLY A 1 308 ? -23.993 5.686 -3.831 1.00 79.25 308 GLY A O 1
ATOM 2218 N N . CYS A 1 309 ? -24.935 3.761 -4.478 1.00 74.19 309 CYS A N 1
ATOM 2219 C CA . CYS A 1 309 ? -25.191 4.158 -5.872 1.00 74.19 309 CYS A CA 1
ATOM 2220 C C . CYS A 1 309 ? -26.133 5.363 -6.064 1.00 74.19 309 CYS A C 1
ATOM 2222 O O . CYS A 1 309 ? -26.356 5.764 -7.200 1.00 74.19 309 CYS A O 1
ATOM 2224 N N . LYS A 1 310 ? -26.731 5.913 -4.998 1.00 67.56 310 LYS A N 1
ATOM 2225 C CA . LYS A 1 310 ? -27.711 7.009 -5.101 1.00 67.56 310 LYS A CA 1
ATOM 2226 C C . LYS A 1 310 ? -27.142 8.411 -4.844 1.00 67.56 310 LYS A C 1
ATOM 2228 O O . LYS A 1 310 ? -27.821 9.363 -5.195 1.00 67.56 310 LYS A O 1
ATOM 2233 N N . ASN A 1 311 ? -25.931 8.546 -4.287 1.00 57.34 311 ASN A N 1
ATOM 2234 C CA . ASN A 1 311 ? -25.411 9.827 -3.774 1.00 57.34 311 ASN A CA 1
ATOM 2235 C C . ASN A 1 311 ? -23.940 10.095 -4.179 1.00 57.34 311 ASN A C 1
ATOM 2237 O O . ASN A 1 311 ? -23.123 10.427 -3.322 1.00 57.34 311 ASN A O 1
ATOM 2241 N N . ALA A 1 312 ? -23.570 9.891 -5.448 1.00 56.47 312 ALA A N 1
ATOM 2242 C CA . ALA A 1 312 ? -22.166 9.937 -5.887 1.00 56.47 312 ALA A CA 1
ATOM 2243 C C . ALA A 1 312 ? -21.527 11.348 -5.934 1.00 56.47 312 ALA A C 1
ATOM 2245 O O . ALA A 1 312 ? -20.304 11.438 -5.982 1.00 56.47 312 ALA A O 1
ATOM 2246 N N . ASP A 1 313 ? -22.308 12.432 -5.875 1.00 49.41 313 ASP A N 1
ATOM 2247 C CA . ASP A 1 313 ? -21.847 13.755 -6.340 1.00 49.41 313 ASP A CA 1
ATOM 2248 C C . ASP A 1 313 ? -21.344 14.735 -5.255 1.00 49.41 313 ASP A C 1
ATOM 2250 O O . ASP A 1 313 ? -21.131 15.909 -5.549 1.00 49.41 313 ASP A O 1
ATOM 2254 N N . GLU A 1 314 ? -21.096 14.304 -4.011 1.00 48.25 314 GLU A N 1
ATOM 2255 C CA . GLU A 1 314 ? -20.597 15.206 -2.952 1.00 48.25 314 GLU A CA 1
ATOM 2256 C C . GLU A 1 314 ? -19.260 14.756 -2.331 1.00 48.25 314 GLU A C 1
ATOM 2258 O O . GLU A 1 314 ? -19.212 13.711 -1.669 1.00 48.25 314 GLU A O 1
ATOM 2263 N N . PRO A 1 315 ? -18.177 15.552 -2.450 1.00 49.84 315 PRO A N 1
ATOM 2264 C CA . PRO A 1 315 ? -16.931 15.293 -1.737 1.00 49.84 315 PRO A CA 1
ATOM 2265 C C . PRO A 1 315 ? -17.117 15.506 -0.227 1.00 49.84 315 PRO A C 1
ATOM 2267 O O . PRO A 1 315 ? -17.685 16.503 0.218 1.00 49.84 315 PRO A O 1
ATOM 2270 N N . THR A 1 316 ? -16.618 14.571 0.584 1.00 52.28 316 THR A N 1
ATOM 2271 C CA . THR A 1 316 ? -16.751 14.627 2.050 1.00 52.28 316 THR A CA 1
ATOM 2272 C C . THR A 1 316 ? -15.489 15.215 2.680 1.00 52.28 316 THR A C 1
ATOM 2274 O O . THR A 1 316 ? -14.397 14.752 2.371 1.00 52.28 316 THR A O 1
ATOM 2277 N N . ARG A 1 317 ? -15.632 16.193 3.586 1.00 51.75 317 ARG A N 1
ATOM 2278 C CA . ARG A 1 317 ? -14.534 16.707 4.436 1.00 51.75 317 ARG A CA 1
ATOM 2279 C C . ARG A 1 317 ? -14.644 16.287 5.909 1.00 51.75 317 ARG A C 1
ATOM 2281 O O . ARG A 1 317 ? -13.676 16.414 6.644 1.00 51.75 317 ARG A O 1
ATOM 2288 N N . THR A 1 318 ? -15.791 15.759 6.335 1.00 52.78 318 THR A N 1
ATOM 2289 C CA . THR A 1 318 ? -16.059 15.373 7.729 1.00 52.78 318 THR A CA 1
ATOM 2290 C C . THR A 1 318 ? -16.764 14.025 7.785 1.00 52.78 318 THR A C 1
ATOM 2292 O O . THR A 1 318 ? -17.781 13.810 7.128 1.00 52.78 318 THR A O 1
ATOM 2295 N N . ILE A 1 319 ? -16.208 13.096 8.561 1.00 55.94 319 ILE A N 1
ATOM 2296 C CA . ILE A 1 319 ? -16.728 11.735 8.681 1.00 55.94 319 ILE A CA 1
ATOM 2297 C C . ILE A 1 319 ? -17.871 11.739 9.704 1.00 55.94 319 ILE A C 1
ATOM 2299 O O . ILE A 1 319 ? -17.624 11.740 10.909 1.00 55.94 319 ILE A O 1
ATOM 2303 N N . ASP A 1 320 ? -19.123 11.712 9.246 1.00 59.88 320 ASP A N 1
ATOM 2304 C CA . ASP A 1 320 ? -20.231 11.284 10.104 1.00 59.88 320 ASP A CA 1
ATOM 2305 C C . ASP A 1 320 ? -20.210 9.754 10.186 1.00 59.88 320 ASP A C 1
ATOM 2307 O O . ASP A 1 320 ? -20.437 9.074 9.186 1.00 59.88 320 ASP A O 1
ATOM 2311 N N . LEU A 1 321 ? -19.889 9.208 11.363 1.00 62.75 321 LEU A N 1
ATOM 2312 C CA . LEU A 1 321 ? -19.813 7.763 11.591 1.00 62.75 321 LEU A CA 1
ATOM 2313 C C . LEU A 1 321 ? -21.157 7.130 11.983 1.00 62.75 321 LEU A C 1
ATOM 2315 O O . LEU A 1 321 ? -21.275 5.903 11.953 1.00 62.75 321 LEU A O 1
ATOM 2319 N N . ALA A 1 322 ? -22.190 7.933 12.269 1.00 57.91 322 ALA A N 1
ATOM 2320 C CA . ALA A 1 322 ? -23.520 7.444 12.630 1.00 57.91 322 ALA A CA 1
ATOM 2321 C C . ALA A 1 322 ? -24.142 6.435 11.631 1.00 57.91 322 ALA A C 1
ATOM 2323 O O . ALA A 1 322 ? -24.797 5.493 12.087 1.00 57.91 322 ALA A O 1
ATOM 2324 N N . PRO A 1 323 ? -23.946 6.534 10.295 1.00 56.56 323 PRO A N 1
ATOM 2325 C CA . PRO A 1 323 ? -24.523 5.569 9.357 1.00 56.56 323 PRO A CA 1
ATOM 2326 C C . PRO A 1 323 ? -23.747 4.242 9.245 1.00 56.56 323 PRO A C 1
ATOM 2328 O O . PRO A 1 323 ? -24.188 3.342 8.521 1.00 56.56 323 PRO A O 1
ATOM 2331 N N . PHE A 1 324 ? -22.614 4.077 9.936 1.00 57.22 324 PHE A N 1
ATOM 2332 C CA . PHE A 1 324 ? -21.711 2.931 9.768 1.00 57.22 324 PHE A CA 1
ATOM 2333 C C . PHE A 1 324 ? -21.832 1.865 10.869 1.00 57.22 324 PHE A C 1
ATOM 2335 O O . PHE A 1 324 ? -20.849 1.208 11.204 1.00 57.22 324 PHE A O 1
ATOM 2342 N N . THR A 1 325 ? -23.034 1.606 11.396 1.00 61.56 325 THR A N 1
ATOM 2343 C CA . THR A 1 325 ? -23.227 0.481 12.328 1.00 61.56 325 THR A CA 1
ATOM 2344 C C . THR A 1 325 ? -22.925 -0.852 11.625 1.00 61.56 325 THR A C 1
ATOM 2346 O O . THR A 1 325 ? -23.466 -1.151 10.549 1.00 61.56 325 THR A O 1
ATOM 2349 N N . LEU A 1 326 ? -22.019 -1.657 12.195 1.00 60.56 326 LEU A N 1
ATOM 2350 C CA . LEU A 1 326 ? -21.605 -2.938 11.602 1.00 60.56 326 LEU A CA 1
ATOM 2351 C C . LEU A 1 326 ? -22.690 -4.011 11.720 1.00 60.56 326 LEU A C 1
ATOM 2353 O O . LEU A 1 326 ? -22.867 -4.793 10.784 1.00 60.56 326 LEU A O 1
ATOM 2357 N N . LEU A 1 327 ? -23.465 -3.982 12.803 1.00 46.47 327 LEU A N 1
ATOM 2358 C CA . LEU A 1 327 ? -24.607 -4.865 13.014 1.00 46.47 327 LEU A CA 1
ATOM 2359 C C . LEU A 1 327 ? -25.912 -4.173 12.574 1.00 46.47 327 LEU A C 1
ATOM 2361 O O . LEU A 1 327 ? -26.076 -2.968 12.812 1.00 46.47 327 LEU A O 1
ATOM 2365 N N . PRO A 1 328 ? -26.844 -4.890 11.914 1.00 48.66 328 PRO A N 1
ATOM 2366 C CA . PRO A 1 328 ? -28.221 -4.423 11.828 1.00 48.66 328 PRO A CA 1
ATOM 2367 C C . PRO A 1 328 ? -28.787 -4.359 13.254 1.00 48.66 328 PRO A C 1
ATOM 2369 O O . PRO A 1 328 ? -28.669 -5.331 13.999 1.00 48.66 328 PRO A O 1
ATOM 2372 N N . ARG A 1 329 ? -29.336 -3.201 13.637 1.00 44.84 329 ARG A N 1
ATOM 2373 C CA . ARG A 1 329 ? -30.227 -3.117 14.801 1.00 44.84 329 ARG A CA 1
ATOM 2374 C C . ARG A 1 329 ? -31.482 -3.942 14.552 1.00 44.84 329 ARG A C 1
ATOM 2376 O O . ARG A 1 329 ? -31.923 -3.965 13.378 1.00 44.84 329 ARG A O 1
#